Protein AF-0000000073242152 (afdb_homodimer)

Structure (mmCIF, N/CA/C/O backbone):
data_AF-0000000073242152-model_v1
#
loop_
_entity.id
_entity.type
_entity.pdbx_description
1 polymer 'Ribonuclease H protein At1g65750 family'
#
loop_
_atom_site.group_PDB
_atom_site.id
_atom_site.type_symbol
_atom_site.label_atom_id
_atom_site.label_alt_id
_atom_site.label_comp_id
_atom_site.label_asym_id
_atom_site.label_entity_id
_atom_site.label_seq_id
_atom_site.pdbx_PDB_ins_code
_atom_site.Cartn_x
_atom_site.Cartn_y
_atom_site.Cartn_z
_atom_site.occupancy
_atom_site.B_iso_or_equiv
_atom_site.auth_seq_id
_atom_site.auth_comp_id
_atom_site.auth_asym_id
_atom_site.auth_atom_id
_atom_site.pdbx_PDB_model_num
ATOM 1 N N . MET A 1 1 ? -32.156 -11.195 1.824 1 27.77 1 MET A N 1
ATOM 2 C CA . MET A 1 1 ? -31.531 -10.227 0.927 1 27.77 1 MET A CA 1
ATOM 3 C C . MET A 1 1 ? -30.016 -10.328 0.985 1 27.77 1 MET A C 1
ATOM 5 O O . MET A 1 1 ? -29.328 -9.844 0.093 1 27.77 1 MET A O 1
ATOM 9 N N . VAL A 1 2 ? -29.391 -10.797 2.104 1 37.34 2 VAL A N 1
ATOM 10 C CA . VAL A 1 2 ? -28 -11.023 2.465 1 37.34 2 VAL A CA 1
ATOM 11 C C . VAL A 1 2 ? -27.484 -12.289 1.781 1 37.34 2 VAL A C 1
ATOM 13 O O . VAL A 1 2 ? -26.297 -12.398 1.46 1 37.34 2 VAL A O 1
ATOM 16 N N . GLU A 1 3 ? -28.359 -13.195 1.598 1 38.5 3 GLU A N 1
ATOM 17 C CA . GLU A 1 3 ? -28.125 -14.523 1.037 1 38.5 3 GLU A CA 1
ATOM 18 C C . GLU A 1 3 ? -27.75 -14.438 -0.44 1 38.5 3 GLU A C 1
ATOM 20 O O . GLU A 1 3 ? -26.891 -15.188 -0.913 1 38.5 3 GLU A O 1
ATOM 25 N N . ASN A 1 4 ? -28.266 -13.414 -0.983 1 42.53 4 ASN A N 1
ATOM 26 C CA . ASN A 1 4 ? -28.156 -13.289 -2.434 1 42.53 4 ASN A CA 1
ATOM 27 C C . ASN A 1 4 ? -26.781 -12.758 -2.844 1 42.53 4 ASN A C 1
ATOM 29 O O . ASN A 1 4 ? -26.25 -13.156 -3.873 1 42.53 4 ASN A O 1
ATOM 33 N N . SER A 1 5 ? -26.219 -11.977 -1.939 1 42.09 5 SER A N 1
ATOM 34 C CA . SER A 1 5 ? -24.969 -11.328 -2.305 1 42.09 5 SER A CA 1
ATOM 35 C C . SER A 1 5 ? -23.797 -12.305 -2.234 1 42.09 5 SER A C 1
ATOM 37 O O . SER A 1 5 ? -22.938 -12.32 -3.117 1 42.09 5 SER A O 1
ATOM 39 N N . ALA A 1 6 ? -23.891 -13.273 -1.286 1 42.25 6 ALA A N 1
ATOM 40 C CA . ALA A 1 6 ? -22.891 -14.328 -1.177 1 42.25 6 ALA A CA 1
ATOM 41 C C . ALA A 1 6 ? -23 -15.312 -2.336 1 42.25 6 ALA A C 1
ATOM 43 O O . ALA A 1 6 ? -21.984 -15.789 -2.855 1 42.25 6 ALA A O 1
ATOM 44 N N . TYR A 1 7 ? -24.266 -15.492 -2.582 1 40.81 7 TYR A N 1
ATOM 45 C CA . TYR A 1 7 ? -24.516 -16.406 -3.693 1 40.81 7 TYR A CA 1
ATOM 46 C C . TYR A 1 7 ? -23.938 -15.852 -4.992 1 40.81 7 TYR A C 1
ATOM 48 O O . TYR A 1 7 ? -23.312 -16.578 -5.758 1 40.81 7 TYR A O 1
ATOM 56 N N . ASN A 1 8 ? -24.094 -14.578 -5.125 1 46.53 8 ASN A N 1
ATOM 57 C CA . ASN A 1 8 ? -23.625 -13.969 -6.367 1 46.53 8 ASN A CA 1
ATOM 58 C C . ASN A 1 8 ? -22.109 -13.844 -6.391 1 46.53 8 ASN A C 1
ATOM 60 O O . ASN A 1 8 ? -21.484 -13.961 -7.445 1 46.53 8 ASN A O 1
ATOM 64 N N . ALA A 1 9 ? -21.578 -13.711 -5.25 1 43.62 9 ALA A N 1
ATOM 65 C CA . ALA A 1 9 ? -20.109 -13.672 -5.156 1 43.62 9 ALA A CA 1
ATOM 66 C C . ALA A 1 9 ? -19.5 -15.047 -5.418 1 43.62 9 ALA A C 1
ATOM 68 O O . ALA A 1 9 ? -18.5 -15.164 -6.117 1 43.62 9 ALA A O 1
ATOM 69 N N . LYS A 1 10 ? -20.062 -16.078 -4.859 1 42.47 10 LYS A N 1
ATOM 70 C CA . LYS A 1 10 ? -19.609 -17.438 -5.125 1 42.47 10 LYS A CA 1
ATOM 71 C C . LYS A 1 10 ? -19.75 -17.781 -6.609 1 42.47 10 LYS A C 1
ATOM 73 O O . LYS A 1 10 ? -18.859 -18.391 -7.191 1 42.47 10 LYS A O 1
ATOM 78 N N . ARG A 1 11 ? -20.891 -17.5 -7.148 1 42.03 11 ARG A N 1
ATOM 79 C CA . ARG A 1 11 ? -21.078 -17.781 -8.562 1 42.03 11 ARG A CA 1
ATOM 80 C C . ARG A 1 11 ? -20.031 -17.047 -9.414 1 42.03 11 ARG A C 1
ATOM 82 O O . ARG A 1 11 ? -19.484 -17.625 -10.352 1 42.03 11 ARG A O 1
ATOM 89 N N . ARG A 1 12 ? -19.859 -15.883 -9.055 1 43.84 12 ARG A N 1
ATOM 90 C CA . ARG A 1 12 ? -18.859 -15.141 -9.82 1 43.84 12 ARG A CA 1
ATOM 91 C C . ARG A 1 12 ? -17.469 -15.719 -9.617 1 43.84 12 ARG A C 1
ATOM 93 O O . ARG A 1 12 ? -16.688 -15.82 -10.562 1 43.84 12 ARG A O 1
ATOM 100 N N . LEU A 1 13 ? -17.25 -16.125 -8.328 1 46.41 13 LEU A N 1
ATOM 101 C CA . LEU A 1 13 ? -15.984 -16.812 -8.094 1 46.41 13 LEU A CA 1
ATOM 102 C C . LEU A 1 13 ? -15.875 -18.062 -8.969 1 46.41 13 LEU A C 1
ATOM 104 O O . LEU A 1 13 ? -14.805 -18.375 -9.5 1 46.41 13 LEU A O 1
ATOM 108 N N . TRP A 1 14 ? -17.016 -18.781 -9.016 1 43.16 14 TRP A N 1
ATOM 109 C CA . TRP A 1 14 ? -17.031 -19.984 -9.836 1 43.16 14 TRP A CA 1
ATOM 110 C C . TRP A 1 14 ? -16.797 -19.641 -11.305 1 43.16 14 TRP A C 1
ATOM 112 O O . TRP A 1 14 ? -16.031 -20.328 -11.992 1 43.16 14 TRP A O 1
ATOM 122 N N . VAL A 1 15 ? -17.562 -18.734 -11.742 1 43.94 15 VAL A N 1
ATOM 123 C CA . VAL A 1 15 ? -17.375 -18.391 -13.148 1 43.94 15 VAL A CA 1
ATOM 124 C C . VAL A 1 15 ? -15.953 -17.891 -13.383 1 43.94 15 VAL A C 1
ATOM 126 O O . VAL A 1 15 ? -15.375 -18.109 -14.445 1 43.94 15 VAL A O 1
ATOM 129 N N . GLU A 1 16 ? -15.5 -17.078 -12.414 1 51.5 16 GLU A N 1
ATOM 130 C CA . GLU A 1 16 ? -14.164 -16.484 -12.461 1 51.5 16 GLU A CA 1
ATOM 131 C C . GLU A 1 16 ? -13.086 -17.578 -12.516 1 51.5 16 GLU A C 1
ATOM 133 O O . GLU A 1 16 ? -12.102 -17.438 -13.242 1 51.5 16 GLU A O 1
ATOM 138 N N . GLN A 1 17 ? -13.344 -18.547 -11.68 1 51.72 17 GLN A N 1
ATOM 139 C CA . GLN A 1 17 ? -12.5 -19.734 -11.773 1 51.72 17 GLN A CA 1
ATOM 140 C C . GLN A 1 17 ? -12.539 -20.328 -13.18 1 51.72 17 GLN A C 1
ATOM 142 O O . GLN A 1 17 ? -11.547 -20.875 -13.656 1 51.72 17 GLN A O 1
ATOM 147 N N . ALA A 1 18 ? -13.695 -20.156 -13.633 1 51.34 18 ALA A N 1
ATOM 148 C CA . ALA A 1 18 ? -13.844 -20.797 -14.938 1 51.34 18 ALA A CA 1
ATOM 149 C C . ALA A 1 18 ? -12.938 -20.141 -15.977 1 51.34 18 ALA A C 1
ATOM 151 O O . ALA A 1 18 ? -12.414 -20.812 -16.859 1 51.34 18 ALA A O 1
ATOM 152 N N . LEU A 1 19 ? -12.727 -18.828 -15.766 1 65.12 19 LEU A N 1
ATOM 153 C CA . LEU A 1 19 ? -11.945 -18.188 -16.812 1 65.12 19 LEU A CA 1
ATOM 154 C C . LEU A 1 19 ? -10.477 -18.078 -16.406 1 65.12 19 LEU A C 1
ATOM 156 O O . LEU A 1 19 ? -9.609 -17.859 -17.266 1 65.12 19 LEU A O 1
ATOM 160 N N . TRP A 1 20 ? -10.219 -18.5 -15.258 1 71.56 20 TRP A N 1
ATOM 161 C CA . TRP A 1 20 ? -8.836 -18.484 -14.781 1 71.56 20 TRP A CA 1
ATOM 162 C C . TRP A 1 20 ? -8.078 -19.719 -15.25 1 71.56 20 TRP A C 1
ATOM 164 O O . TRP A 1 20 ? -8.586 -20.844 -15.156 1 71.56 20 TRP A O 1
ATOM 174 N N . ARG A 1 21 ? -6.891 -19.531 -15.859 1 78.5 21 ARG A N 1
ATOM 175 C CA . ARG A 1 21 ? -6.016 -20.625 -16.281 1 78.5 21 ARG A CA 1
ATOM 176 C C . ARG A 1 21 ? -4.879 -20.828 -15.281 1 78.5 21 ARG A C 1
ATOM 178 O O . ARG A 1 21 ? -4.117 -19.891 -15.008 1 78.5 21 ARG A O 1
ATOM 185 N N . PRO A 1 22 ? -4.828 -22.062 -14.711 1 83.25 22 PRO A N 1
ATOM 186 C CA . PRO A 1 22 ? -3.729 -22.312 -13.781 1 83.25 22 PRO A CA 1
ATOM 187 C C . PRO A 1 22 ? -2.357 -22.219 -14.445 1 83.25 22 PRO A C 1
ATOM 189 O O . PRO A 1 22 ? -2.223 -22.516 -15.633 1 83.25 22 PRO A O 1
ATOM 192 N N . PRO A 1 23 ? -1.396 -21.781 -13.602 1 87.12 23 PRO A N 1
ATOM 193 C CA . PRO A 1 23 ? -0.033 -21.797 -14.133 1 87.12 23 PRO A CA 1
ATOM 194 C C . PRO A 1 23 ? 0.551 -23.203 -14.211 1 87.12 23 PRO A C 1
ATOM 196 O O . PRO A 1 23 ? -0.023 -24.156 -13.664 1 87.12 23 PRO A O 1
ATOM 199 N N . GLU A 1 24 ? 1.613 -23.391 -14.938 1 87.25 24 GLU A N 1
ATOM 200 C CA . GLU A 1 24 ? 2.32 -24.672 -14.977 1 87.25 24 GLU A CA 1
ATOM 201 C C . GLU A 1 24 ? 3.215 -24.844 -13.758 1 87.25 24 GLU A C 1
ATOM 203 O O . GLU A 1 24 ? 3.713 -23.875 -13.195 1 87.25 24 GLU A O 1
ATOM 208 N N . HIS A 1 25 ? 3.32 -26.188 -13.336 1 88.81 25 HIS A N 1
ATOM 209 C CA . HIS A 1 25 ? 4.328 -26.438 -12.312 1 88.81 25 HIS A CA 1
ATOM 210 C C . HIS A 1 25 ? 5.719 -26.047 -12.789 1 88.81 25 HIS A C 1
ATOM 212 O O . HIS A 1 25 ? 6.07 -26.266 -13.953 1 88.81 25 HIS A O 1
ATOM 218 N N . PRO A 1 26 ? 6.516 -25.391 -11.914 1 91.19 26 PRO A N 1
ATOM 219 C CA . PRO A 1 26 ? 6.371 -25.047 -10.492 1 91.19 26 PRO A CA 1
ATOM 220 C C . PRO A 1 26 ? 5.98 -23.594 -10.281 1 91.19 26 PRO A C 1
ATOM 222 O O . PRO A 1 26 ? 6.422 -22.969 -9.312 1 91.19 26 PRO A O 1
ATOM 225 N N . TRP A 1 27 ? 5.207 -23.047 -11.328 1 92.5 27 TRP A N 1
ATOM 226 C CA . TRP A 1 27 ? 4.844 -21.641 -11.297 1 92.5 27 TRP A CA 1
ATOM 227 C C . TRP A 1 27 ? 3.668 -21.406 -10.352 1 92.5 27 TRP A C 1
ATOM 229 O O . TRP A 1 27 ? 2.834 -22.281 -10.148 1 92.5 27 TRP A O 1
ATOM 239 N N . VAL A 1 28 ? 3.691 -20.188 -9.758 1 92.75 28 VAL A N 1
ATOM 240 C CA . VAL A 1 28 ? 2.496 -19.688 -9.086 1 92.75 28 VAL A CA 1
ATOM 241 C C . VAL A 1 28 ? 1.945 -18.484 -9.852 1 92.75 28 VAL A C 1
ATOM 243 O O . VAL A 1 28 ? 2.682 -17.812 -10.578 1 92.75 28 VAL A O 1
ATOM 246 N N . LYS A 1 29 ? 0.656 -18.359 -9.711 1 93.06 29 LYS A N 1
ATOM 247 C CA . LYS A 1 29 ? 0.009 -17.219 -10.359 1 93.06 29 LYS A CA 1
ATOM 248 C C . LYS A 1 29 ? -0.459 -16.203 -9.328 1 93.06 29 LYS A C 1
ATOM 250 O O . LYS A 1 29 ? -1.132 -16.562 -8.359 1 93.06 29 LYS A O 1
ATOM 255 N N . LEU A 1 30 ? -0.027 -14.953 -9.539 1 93 30 LEU A N 1
ATOM 256 C CA . LEU A 1 30 ? -0.436 -13.82 -8.711 1 93 30 LEU A CA 1
ATOM 257 C C . LEU A 1 30 ? -1.39 -12.906 -9.477 1 93 30 LEU A C 1
ATOM 259 O O . LEU A 1 30 ? -1.039 -12.375 -10.531 1 93 30 LEU A O 1
ATOM 263 N N . ASN A 1 31 ? -2.602 -12.789 -8.984 1 91.81 31 ASN A N 1
ATOM 264 C CA . ASN A 1 31 ? -3.541 -11.781 -9.477 1 91.81 31 ASN A CA 1
ATOM 265 C C . ASN A 1 31 ? -3.676 -10.617 -8.5 1 91.81 31 ASN A C 1
ATOM 267 O O . ASN A 1 31 ? -3.975 -10.82 -7.32 1 91.81 31 ASN A O 1
ATOM 271 N N . THR A 1 32 ? -3.391 -9.422 -8.984 1 92.75 32 THR A N 1
ATOM 272 C CA . THR A 1 32 ? -3.5 -8.258 -8.109 1 92.75 32 THR A CA 1
ATOM 273 C C . THR A 1 32 ? -4.5 -7.25 -8.68 1 92.75 32 THR A C 1
ATOM 275 O O . THR A 1 32 ? -4.797 -7.27 -9.875 1 92.75 32 THR A O 1
ATOM 278 N N . ASP A 1 33 ? -5 -6.445 -7.805 1 90.94 33 ASP A N 1
ATOM 279 C CA . ASP A 1 33 ? -5.867 -5.328 -8.18 1 90.94 33 ASP A CA 1
ATOM 280 C C . ASP A 1 33 ? -5.809 -4.219 -7.133 1 90.94 33 ASP A C 1
ATOM 282 O O . ASP A 1 33 ? -5.664 -4.488 -5.938 1 90.94 33 ASP A O 1
ATOM 286 N N . GLY A 1 34 ? -5.824 -3.016 -7.621 1 90.81 34 GLY A N 1
ATOM 287 C CA . GLY A 1 34 ? -5.93 -1.823 -6.797 1 90.81 34 GLY A CA 1
ATOM 288 C C . GLY A 1 34 ? -7.145 -0.976 -7.121 1 90.81 34 GLY A C 1
ATOM 289 O O . GLY A 1 34 ? -7.664 -1.031 -8.234 1 90.81 34 GLY A O 1
ATOM 290 N N . SER A 1 35 ? -7.566 -0.297 -6.098 1 88.12 35 SER A N 1
ATOM 291 C CA . SER A 1 35 ? -8.695 0.612 -6.273 1 88.12 35 SER A CA 1
ATOM 292 C C . SER A 1 35 ? -8.461 1.932 -5.547 1 88.12 35 SER A C 1
ATOM 294 O O . SER A 1 35 ? -7.812 1.961 -4.496 1 88.12 35 SER A O 1
ATOM 296 N N . TRP A 1 36 ? -8.93 2.971 -6.18 1 87.12 36 TRP A N 1
ATOM 297 C CA . TRP A 1 36 ? -8.812 4.312 -5.613 1 87.12 36 TRP A CA 1
ATOM 298 C C . TRP A 1 36 ? -10.156 5.031 -5.645 1 87.12 36 TRP A C 1
ATOM 300 O O . TRP A 1 36 ? -10.844 5.031 -6.664 1 87.12 36 TRP A O 1
ATOM 310 N N . LEU A 1 37 ? -10.422 5.555 -4.477 1 82.38 37 LEU A N 1
ATOM 311 C CA . LEU A 1 37 ? -11.641 6.355 -4.383 1 82.38 37 LEU A CA 1
ATOM 312 C C . LEU A 1 37 ? -11.305 7.844 -4.344 1 82.38 37 LEU A C 1
ATOM 314 O O . LEU A 1 37 ? -10.797 8.344 -3.338 1 82.38 37 LEU A O 1
ATOM 318 N N . SER A 1 38 ? -11.68 8.562 -5.398 1 77.88 38 SER A N 1
ATOM 319 C CA . SER A 1 38 ? -11.297 9.961 -5.551 1 77.88 38 SER A CA 1
ATOM 320 C C . SER A 1 38 ? -11.961 10.836 -4.496 1 77.88 38 SER A C 1
ATOM 322 O O . SER A 1 38 ? -11.383 11.828 -4.047 1 77.88 38 SER A O 1
ATOM 324 N N . GLU A 1 39 ? -13.164 10.492 -4.074 1 72.81 39 GLU A N 1
ATOM 325 C CA . GLU A 1 39 ? -13.93 11.297 -3.131 1 72.81 39 GLU A CA 1
ATOM 326 C C . GLU A 1 39 ? -13.266 11.336 -1.761 1 72.81 39 GLU A C 1
ATOM 328 O O . GLU A 1 39 ? -13.305 12.359 -1.074 1 72.81 39 GLU A O 1
ATOM 333 N N . THR A 1 40 ? -12.633 10.227 -1.384 1 73.06 40 THR A N 1
ATOM 334 C CA . THR A 1 40 ? -12.078 10.117 -0.039 1 73.06 40 THR A CA 1
ATOM 335 C C . THR A 1 40 ? -10.555 10 -0.092 1 73.06 40 THR A C 1
ATOM 337 O O . THR A 1 40 ? -9.883 10.094 0.938 1 73.06 40 THR A O 1
ATOM 340 N N . SER A 1 41 ? -10.023 9.758 -1.254 1 78.38 41 SER A N 1
ATOM 341 C CA . SER A 1 41 ? -8.602 9.523 -1.468 1 78.38 41 SER A CA 1
ATOM 342 C C . SER A 1 41 ? -8.133 8.258 -0.764 1 78.38 41 SER A C 1
ATOM 344 O O . SER A 1 41 ? -6.984 8.172 -0.315 1 78.38 41 SER A O 1
ATOM 346 N N . ALA A 1 42 ? -9.008 7.348 -0.562 1 83.38 42 ALA A N 1
ATOM 347 C CA . ALA A 1 42 ? -8.672 6.047 0.009 1 83.38 42 ALA A CA 1
ATOM 348 C C . ALA A 1 42 ? -8.211 5.074 -1.073 1 83.38 42 ALA A C 1
ATOM 350 O O . ALA A 1 42 ? -8.672 5.141 -2.215 1 83.38 42 ALA A O 1
ATOM 351 N N . MET A 1 43 ? -7.312 4.258 -0.669 1 88.5 43 MET A N 1
ATOM 352 C CA . MET A 1 43 ? -6.832 3.23 -1.589 1 88.5 43 MET A CA 1
ATOM 353 C C . MET A 1 43 ? -7.082 1.835 -1.025 1 88.5 43 MET A C 1
ATOM 355 O O . MET A 1 43 ? -6.973 1.62 0.183 1 88.5 43 MET A O 1
ATOM 359 N N . GLY A 1 44 ? -7.41 0.952 -1.867 1 86.75 44 GLY A N 1
ATOM 360 C CA . GLY A 1 44 ? -7.551 -0.465 -1.571 1 86.75 44 GLY A CA 1
ATOM 361 C C . GLY A 1 44 ? -6.668 -1.345 -2.432 1 86.75 44 GLY A C 1
ATOM 362 O O . GLY A 1 44 ? -6.395 -1.018 -3.59 1 86.75 44 GLY A O 1
ATOM 363 N N . MET A 1 45 ? -6.277 -2.395 -1.84 1 89 45 MET A N 1
ATOM 364 C CA . MET A 1 45 ? -5.445 -3.352 -2.562 1 89 45 MET A CA 1
ATOM 365 C C . MET A 1 45 ? -5.84 -4.785 -2.219 1 89 45 MET A C 1
ATOM 367 O O . MET A 1 45 ? -6.203 -5.074 -1.077 1 89 45 MET A O 1
ATOM 371 N N . GLY A 1 46 ? -5.695 -5.656 -3.256 1 85.12 46 GLY A N 1
ATOM 372 C CA . GLY A 1 46 ? -5.926 -7.082 -3.092 1 85.12 46 GLY A CA 1
ATOM 373 C C . GLY A 1 46 ? -5.062 -7.934 -4.008 1 85.12 46 GLY A C 1
ATOM 374 O O . GLY A 1 46 ? -4.523 -7.438 -5 1 85.12 46 GLY A O 1
ATOM 375 N N . GLY A 1 47 ? -4.934 -9.18 -3.604 1 87.69 47 GLY A N 1
ATOM 376 C CA . GLY A 1 47 ? -4.184 -10.141 -4.402 1 87.69 47 GLY A CA 1
ATOM 377 C C . GLY A 1 47 ? -4.457 -11.578 -4.016 1 87.69 47 GLY A C 1
ATOM 378 O O . GLY A 1 47 ? -4.812 -11.867 -2.869 1 87.69 47 GLY A O 1
ATOM 379 N N . VAL A 1 48 ? -4.324 -12.391 -4.984 1 87 48 VAL A N 1
ATOM 380 C CA . VAL A 1 48 ? -4.496 -13.828 -4.781 1 87 48 VAL A CA 1
ATOM 381 C C . VAL A 1 48 ? -3.363 -14.586 -5.461 1 87 48 VAL A C 1
ATOM 383 O O . VAL A 1 48 ? -2.963 -14.25 -6.578 1 87 48 VAL A O 1
ATOM 386 N N . ILE A 1 49 ? -2.85 -15.547 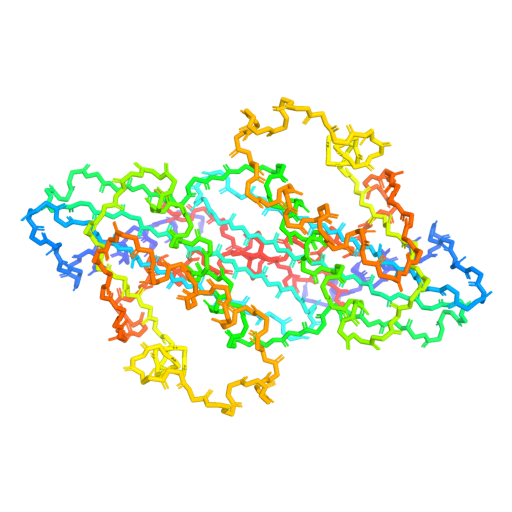-4.734 1 87.94 49 ILE A N 1
ATOM 387 C CA . ILE A 1 49 ? -1.821 -16.438 -5.277 1 87.94 49 ILE A CA 1
ATOM 388 C C . ILE A 1 49 ? -2.375 -17.844 -5.414 1 87.94 49 ILE A C 1
ATOM 390 O O . ILE A 1 49 ? -3.012 -18.359 -4.492 1 87.94 49 ILE A O 1
ATOM 394 N N . ARG A 1 50 ? -2.199 -18.359 -6.582 1 87.38 50 ARG A N 1
ATOM 395 C CA . ARG A 1 50 ? -2.643 -19.719 -6.844 1 87.38 50 ARG A CA 1
ATOM 396 C C . ARG A 1 50 ? -1.537 -20.531 -7.504 1 87.38 50 ARG A C 1
ATOM 398 O O . ARG A 1 50 ? -0.792 -20.031 -8.344 1 87.38 50 ARG A O 1
ATOM 405 N N . ASP A 1 51 ? -1.506 -21.797 -7.059 1 85.5 51 ASP A N 1
ATOM 406 C CA . ASP A 1 51 ? -0.512 -22.672 -7.676 1 85.5 51 ASP A CA 1
ATOM 407 C C . ASP A 1 51 ? -1.128 -23.484 -8.805 1 85.5 51 ASP A C 1
ATOM 409 O O . ASP A 1 51 ? -2.281 -23.266 -9.18 1 85.5 51 ASP A O 1
ATOM 413 N N . TRP A 1 52 ? -0.228 -24.312 -9.445 1 79.06 52 TRP A N 1
ATOM 414 C CA . TRP A 1 52 ? -0.584 -25.109 -10.617 1 79.06 52 TRP A CA 1
ATOM 415 C C . TRP A 1 52 ? -1.608 -26.188 -10.258 1 79.06 52 TRP A C 1
ATOM 417 O O . TRP A 1 52 ? -2.33 -26.672 -11.133 1 79.06 52 TRP A O 1
ATOM 427 N N . ALA A 1 53 ? -1.682 -26.484 -9.148 1 71.12 53 ALA A N 1
ATOM 428 C CA . ALA A 1 53 ? -2.549 -27.594 -8.773 1 71.12 53 ALA A CA 1
ATOM 429 C C . ALA A 1 53 ? -3.906 -27.094 -8.289 1 71.12 53 ALA A C 1
ATOM 431 O O . ALA A 1 53 ? -4.762 -27.891 -7.879 1 71.12 53 ALA A O 1
ATOM 432 N N . SER A 1 54 ? -4.156 -25.844 -8.625 1 62 54 SER A N 1
ATOM 433 C CA . SER A 1 54 ? -5.379 -25.203 -8.141 1 62 54 SER A CA 1
ATOM 434 C C . SER A 1 54 ? -5.645 -25.547 -6.68 1 62 54 SER A C 1
ATOM 436 O O . SER A 1 54 ? -6.797 -25.578 -6.242 1 62 54 SER A O 1
ATOM 438 N N . MET A 1 55 ? -4.75 -26.203 -6.133 1 52.19 55 MET A N 1
ATOM 439 C CA . MET A 1 55 ? -4.93 -26.703 -4.773 1 52.19 55 MET A CA 1
ATOM 440 C C . MET A 1 55 ? -4.762 -25.578 -3.75 1 52.19 55 MET A C 1
ATOM 442 O O . MET A 1 55 ? -5.363 -25.625 -2.674 1 52.19 55 MET A O 1
ATOM 446 N N . TRP A 1 56 ? -3.916 -24.641 -4.137 1 53.31 56 TRP A N 1
ATOM 447 C CA . TRP A 1 56 ? -3.68 -23.656 -3.088 1 53.31 56 TRP A CA 1
ATOM 448 C C . TRP A 1 56 ? -4.012 -22.25 -3.58 1 53.31 56 TRP A C 1
ATOM 450 O O . TRP A 1 56 ? -3.615 -21.859 -4.68 1 53.31 56 TRP A O 1
ATOM 460 N N . ARG A 1 57 ? -5.055 -21.781 -3.008 1 64.12 57 ARG A N 1
ATOM 461 C CA . ARG A 1 57 ? -5.434 -20.391 -3.189 1 64.12 57 ARG A CA 1
ATOM 462 C C . ARG A 1 57 ? -5.23 -19.594 -1.904 1 64.12 57 ARG A C 1
ATOM 464 O O . ARG A 1 57 ? -5.672 -20.016 -0.833 1 64.12 57 ARG A O 1
ATOM 471 N N . ALA A 1 58 ? -4.27 -18.688 -2.016 1 65.81 58 ALA A N 1
ATOM 472 C CA . ALA A 1 58 ? -4.141 -17.859 -0.824 1 65.81 58 ALA A CA 1
ATOM 473 C C . ALA A 1 58 ? -4.199 -16.375 -1.185 1 65.81 58 ALA A C 1
ATOM 475 O O . ALA A 1 58 ? -3.574 -15.938 -2.154 1 65.81 58 ALA A O 1
ATOM 476 N N . ALA A 1 59 ? -5.133 -15.766 -0.527 1 71.44 59 ALA A N 1
ATOM 477 C CA . ALA A 1 59 ? -5.055 -14.305 -0.564 1 71.44 59 ALA A CA 1
ATOM 478 C C . ALA A 1 59 ? -3.734 -13.812 0.02 1 71.44 59 ALA A C 1
ATOM 480 O O . ALA A 1 59 ? -3.07 -14.539 0.766 1 71.44 59 ALA A O 1
ATOM 481 N N . LEU A 1 60 ? -3.275 -12.602 -0.469 1 77.5 60 LEU A N 1
ATOM 482 C CA . LEU A 1 60 ? -2.051 -12.039 0.089 1 77.5 60 LEU A CA 1
ATOM 483 C C . LEU A 1 60 ? -2.137 -11.953 1.609 1 77.5 60 LEU A C 1
ATOM 485 O O . LEU A 1 60 ? -3.123 -11.453 2.154 1 77.5 60 LEU A O 1
ATOM 489 N N . PRO A 1 61 ? -1.219 -12.633 2.184 1 74.06 61 PRO A N 1
ATOM 490 C CA . PRO A 1 61 ? -1.239 -12.562 3.646 1 74.06 61 PRO A CA 1
ATOM 491 C C . PRO A 1 61 ? -1.047 -11.133 4.168 1 74.06 61 PRO A C 1
ATOM 493 O O . PRO A 1 61 ? -0.444 -10.305 3.484 1 74.06 61 PRO A O 1
ATOM 496 N N . GLY A 1 62 ? -1.709 -10.891 5.207 1 82.62 62 GLY A N 1
ATOM 497 C CA . GLY A 1 62 ? -1.587 -9.602 5.875 1 82.62 62 GLY A CA 1
ATOM 498 C C . GLY A 1 62 ? -2.309 -9.555 7.207 1 82.62 62 GLY A C 1
ATOM 499 O O . GLY A 1 62 ? -2.908 -10.539 7.633 1 82.62 62 GLY A O 1
ATOM 500 N N . ASP A 1 63 ? -2.021 -8.5 7.863 1 89.94 63 ASP A N 1
ATOM 501 C CA . ASP A 1 63 ? -2.721 -8.219 9.117 1 89.94 63 ASP A CA 1
ATOM 502 C C . ASP A 1 63 ? -2.889 -6.715 9.32 1 89.94 63 ASP A C 1
ATOM 504 O O . ASP A 1 63 ? -2.469 -5.914 8.484 1 89.94 63 ASP A O 1
ATOM 508 N N . ALA A 1 64 ? -3.525 -6.426 10.445 1 89.94 64 ALA A N 1
ATOM 509 C CA . ALA A 1 64 ? -3.857 -5.027 10.711 1 89.94 64 ALA A CA 1
ATOM 510 C C . ALA A 1 64 ? -2.598 -4.184 10.867 1 89.94 64 ALA A C 1
ATOM 512 O O . ALA A 1 64 ? -2.555 -3.035 10.414 1 89.94 64 ALA A O 1
ATOM 513 N N . LEU A 1 65 ? -1.565 -4.719 11.469 1 93.75 65 LEU A N 1
ATOM 514 C CA . LEU A 1 65 ? -0.32 -3.982 11.648 1 93.75 65 LEU A CA 1
ATOM 515 C C . LEU A 1 65 ? 0.319 -3.652 10.305 1 93.75 65 LEU A C 1
ATOM 517 O O . LEU A 1 65 ? 0.783 -2.529 10.094 1 93.75 65 LEU A O 1
ATOM 521 N N . ARG A 1 66 ? 0.341 -4.539 9.438 1 93.25 66 ARG A N 1
ATOM 522 C CA . ARG A 1 66 ? 0.934 -4.293 8.125 1 93.25 66 ARG A CA 1
ATOM 523 C C . ARG A 1 66 ? 0.183 -3.191 7.387 1 93.25 66 ARG A C 1
ATOM 525 O O . ARG A 1 66 ? 0.798 -2.324 6.762 1 93.25 66 ARG A O 1
ATOM 532 N N . ALA A 1 67 ? -1.141 -3.311 7.426 1 92.25 67 ALA A N 1
ATOM 533 C CA . ALA A 1 67 ? -1.943 -2.271 6.785 1 92.25 67 ALA A CA 1
ATOM 534 C C . ALA A 1 67 ? -1.589 -0.892 7.332 1 92.25 67 ALA A C 1
ATOM 536 O O . ALA A 1 67 ? -1.465 0.071 6.57 1 92.25 67 ALA A O 1
ATOM 537 N N . GLU A 1 68 ? -1.406 -0.795 8.609 1 93.56 68 GLU A N 1
ATOM 538 C CA . GLU A 1 68 ? -1.032 0.454 9.266 1 93.56 68 GLU A CA 1
ATOM 539 C C . GLU A 1 68 ? 0.352 0.917 8.82 1 93.56 68 GLU A C 1
ATOM 541 O O . GLU A 1 68 ? 0.562 2.104 8.555 1 93.56 68 GLU A O 1
ATOM 546 N N . LEU A 1 69 ? 1.235 0.02 8.734 1 95.25 69 LEU A N 1
ATOM 547 C CA . LEU A 1 69 ? 2.596 0.345 8.32 1 95.25 69 LEU A CA 1
ATOM 548 C C . LEU A 1 69 ? 2.619 0.823 6.871 1 95.25 69 LEU A C 1
ATOM 550 O O . LEU A 1 69 ? 3.35 1.757 6.531 1 95.25 69 LEU A O 1
ATOM 554 N N . LEU A 1 70 ? 1.838 0.171 6.066 1 94.38 70 LEU A N 1
ATOM 555 C CA . LEU A 1 70 ? 1.768 0.571 4.668 1 94.38 70 LEU A CA 1
ATOM 556 C C . LEU A 1 70 ? 1.166 1.965 4.527 1 94.38 70 LEU A C 1
ATOM 558 O O . LEU A 1 70 ? 1.619 2.764 3.705 1 94.38 70 LEU A O 1
ATOM 562 N N . ALA A 1 71 ? 0.145 2.238 5.324 1 94.19 71 ALA A N 1
ATOM 563 C CA . ALA A 1 71 ? -0.447 3.574 5.32 1 94.19 71 ALA A CA 1
ATOM 564 C C . ALA A 1 71 ? 0.57 4.625 5.754 1 94.19 71 ALA A C 1
ATOM 566 O O . ALA A 1 71 ? 0.641 5.707 5.168 1 94.19 71 ALA A O 1
ATOM 567 N N . LEU A 1 72 ? 1.305 4.344 6.766 1 95.69 72 LEU A N 1
ATOM 568 C CA . LEU A 1 72 ? 2.369 5.23 7.23 1 95.69 72 LEU A CA 1
ATOM 569 C C . LEU A 1 72 ? 3.398 5.461 6.129 1 95.69 72 LEU A C 1
ATOM 571 O O . LEU A 1 72 ? 3.779 6.602 5.859 1 95.69 72 LEU A O 1
ATOM 575 N N . ASP A 1 73 ? 3.82 4.379 5.508 1 95.69 73 ASP A N 1
ATOM 576 C CA . ASP A 1 73 ? 4.793 4.445 4.422 1 95.69 73 ASP A CA 1
ATOM 577 C C . ASP A 1 73 ? 4.301 5.359 3.301 1 95.69 73 ASP A C 1
ATOM 579 O O . ASP A 1 73 ? 5.027 6.254 2.857 1 95.69 73 ASP A O 1
ATOM 583 N N . GLU A 1 74 ? 3.086 5.141 2.875 1 94.5 74 GLU A N 1
ATOM 584 C CA . GLU A 1 74 ? 2.494 5.934 1.803 1 94.5 74 GLU A CA 1
ATOM 585 C C . GLU A 1 74 ? 2.361 7.398 2.207 1 94.5 74 GLU A C 1
ATOM 587 O O . GLU A 1 74 ? 2.693 8.297 1.429 1 94.5 74 GLU A O 1
ATOM 592 N N . GLY A 1 75 ? 1.882 7.656 3.377 1 94.88 75 GLY A N 1
ATOM 593 C CA . GLY A 1 75 ? 1.714 9.016 3.854 1 94.88 75 GLY A CA 1
ATOM 594 C C . GLY A 1 75 ? 3.021 9.781 3.957 1 94.88 75 GLY A C 1
ATOM 595 O O . GLY A 1 75 ? 3.117 10.922 3.508 1 94.88 75 GLY A O 1
ATOM 596 N N . LEU A 1 76 ? 3.986 9.164 4.527 1 95.62 76 LEU A N 1
ATOM 597 C CA . LEU A 1 76 ? 5.293 9.797 4.68 1 95.62 76 LEU A CA 1
ATOM 598 C C . LEU A 1 76 ? 5.945 10.039 3.322 1 95.62 76 LEU A C 1
ATOM 600 O O . LEU A 1 76 ? 6.574 11.07 3.104 1 95.62 76 LEU A O 1
ATOM 604 N N . SER A 1 77 ? 5.789 9.023 2.471 1 93.56 77 SER A N 1
ATOM 605 C CA . SER A 1 77 ? 6.316 9.18 1.119 1 93.56 77 SER A CA 1
ATOM 606 C C . SER A 1 77 ? 5.703 10.391 0.427 1 93.56 77 SER A C 1
ATOM 608 O O . SER A 1 77 ? 6.406 11.172 -0.219 1 93.56 77 SER A O 1
ATOM 610 N N . PHE A 1 78 ? 4.461 10.562 0.589 1 91.25 78 PHE A N 1
ATOM 611 C CA . PHE A 1 78 ? 3.777 11.703 -0.016 1 91.25 78 PHE A CA 1
ATOM 612 C C . PHE A 1 78 ? 4.293 13.016 0.56 1 91.25 78 PHE A C 1
ATOM 614 O O . PHE A 1 78 ? 4.523 13.977 -0.178 1 91.25 78 PHE A O 1
ATOM 621 N N . CYS A 1 79 ? 4.398 13.047 1.849 1 93.81 79 CYS A N 1
ATOM 622 C CA . CYS A 1 79 ? 4.91 14.258 2.48 1 93.81 79 CYS A CA 1
ATOM 623 C C . CYS A 1 79 ? 6.297 14.602 1.95 1 93.81 79 CYS A C 1
ATOM 625 O O . CYS A 1 79 ? 6.555 15.758 1.596 1 93.81 79 CYS A O 1
ATOM 627 N N . TRP A 1 80 ? 7.137 13.594 1.848 1 93.69 80 TRP A N 1
ATOM 628 C CA . TRP A 1 80 ? 8.492 13.805 1.345 1 93.69 80 TRP A CA 1
ATOM 629 C C . TRP A 1 80 ? 8.461 14.328 -0.087 1 93.69 80 TRP A C 1
ATOM 631 O O . TRP A 1 80 ? 9.102 15.344 -0.396 1 93.69 80 TRP A O 1
ATOM 641 N N . GLU A 1 81 ? 7.672 13.719 -0.91 1 88.81 81 GLU A N 1
ATOM 642 C CA . GLU A 1 81 ? 7.59 14.094 -2.316 1 88.81 81 GLU A CA 1
ATOM 643 C C . GLU A 1 81 ? 6.961 15.477 -2.482 1 88.81 81 GLU A C 1
ATOM 645 O O . GLU A 1 81 ? 7.301 16.219 -3.412 1 88.81 81 GLU A O 1
ATOM 650 N N . GLY A 1 82 ? 6.109 15.797 -1.521 1 88.12 82 GLY A N 1
ATOM 651 C CA . GLY A 1 82 ? 5.434 17.078 -1.561 1 88.12 82 GLY A CA 1
ATOM 652 C C . GLY A 1 82 ? 6.293 18.219 -1.06 1 88.12 82 GLY A C 1
ATOM 653 O O . GLY A 1 82 ? 5.895 19.391 -1.144 1 88.12 82 GLY A O 1
ATOM 654 N N . GLY A 1 83 ? 7.465 17.891 -0.472 1 92 83 GLY A N 1
ATOM 655 C CA . GLY A 1 83 ? 8.398 18.906 -0.027 1 92 83 GLY A CA 1
ATOM 656 C C . GLY A 1 83 ? 8.195 19.328 1.419 1 92 83 GLY A C 1
ATOM 657 O O . GLY A 1 83 ? 8.797 20.281 1.889 1 92 83 GLY A O 1
ATOM 658 N N . PHE A 1 84 ? 7.301 18.672 2.072 1 92.62 84 PHE A N 1
ATOM 659 C CA . PHE A 1 84 ? 7.148 18.938 3.496 1 92.62 84 PHE A CA 1
ATOM 660 C C . PHE A 1 84 ? 8.344 18.406 4.281 1 92.62 84 PHE A C 1
ATOM 662 O O . PHE A 1 84 ? 8.758 17.266 4.09 1 92.62 84 PHE A O 1
AT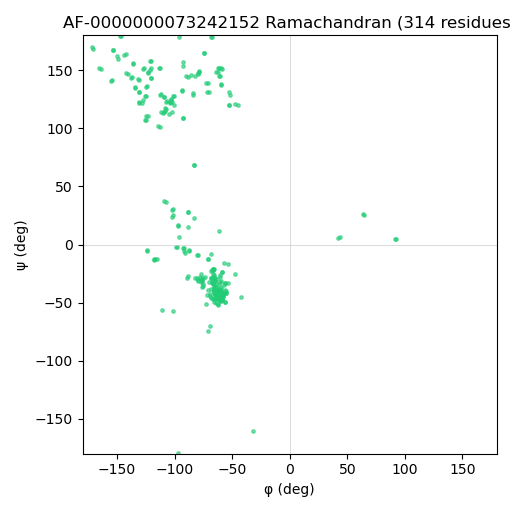OM 669 N N . ARG A 1 85 ? 8.867 19.297 5.133 1 96.88 85 ARG A N 1
ATOM 670 C CA . ARG A 1 85 ? 10.094 18.891 5.801 1 96.88 85 ARG A CA 1
ATOM 671 C C . ARG A 1 85 ? 9.945 18.969 7.316 1 96.88 85 ARG A C 1
ATOM 673 O O . ARG A 1 85 ? 10.867 18.609 8.055 1 96.88 85 ARG A O 1
ATOM 680 N N . LYS A 1 86 ? 8.875 19.438 7.77 1 97.12 86 LYS A N 1
ATOM 681 C CA . LYS A 1 86 ? 8.461 19.344 9.164 1 97.12 86 LYS A CA 1
ATOM 682 C C . LYS A 1 86 ? 7.07 18.719 9.281 1 97.12 86 LYS A C 1
ATOM 684 O O . LYS A 1 86 ? 6.066 19.359 8.961 1 97.12 86 LYS A O 1
ATOM 689 N N . VAL A 1 87 ? 7.023 17.469 9.75 1 95.81 87 VAL A N 1
ATOM 690 C CA . VAL A 1 87 ? 5.785 16.688 9.695 1 95.81 87 VAL A CA 1
ATOM 691 C C . VAL A 1 87 ? 5.504 16.062 11.055 1 95.81 87 VAL A C 1
ATOM 693 O O . VAL A 1 87 ? 6.371 15.406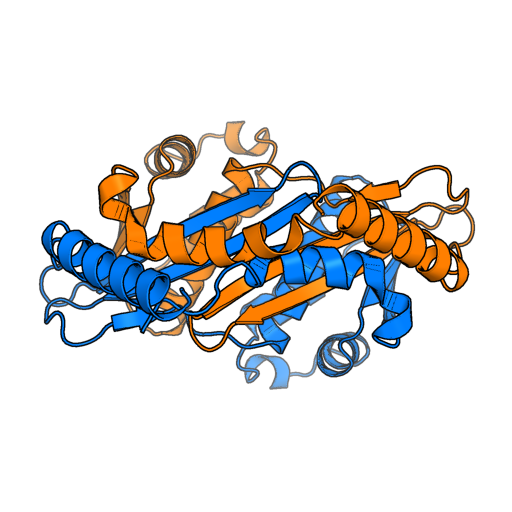 11.633 1 95.81 87 VAL A O 1
ATOM 696 N N . SER A 1 88 ? 4.355 16.375 11.602 1 95.25 88 SER A N 1
ATOM 697 C CA . SER A 1 88 ? 3.816 15.617 12.727 1 95.25 88 SER A CA 1
ATOM 698 C C . SER A 1 88 ? 2.896 14.5 12.25 1 95.25 88 SER A C 1
ATOM 700 O O . SER A 1 88 ? 1.79 14.758 11.766 1 95.25 88 SER A O 1
ATOM 702 N N . CYS A 1 89 ? 3.32 13.25 12.367 1 95.25 89 CYS A N 1
ATOM 703 C CA . CYS A 1 89 ? 2.551 12.094 11.906 1 95.25 89 CYS A CA 1
ATOM 704 C C . CYS A 1 89 ? 1.841 11.414 13.07 1 95.25 89 CYS A C 1
ATOM 706 O O . CYS A 1 89 ? 2.473 11.055 14.062 1 95.25 89 CYS A O 1
ATOM 708 N N . GLU A 1 90 ? 0.543 11.234 12.891 1 93.94 90 GLU A N 1
ATOM 709 C CA . GLU A 1 90 ? -0.263 10.586 13.914 1 93.94 90 GLU A CA 1
ATOM 710 C C . GLU A 1 90 ? -1.007 9.375 13.352 1 93.94 90 GLU A C 1
ATOM 712 O O . GLU A 1 90 ? -1.525 9.422 12.234 1 93.94 90 GLU A O 1
ATOM 717 N N . CYS A 1 91 ? -1.017 8.297 14.07 1 92.81 91 CYS A N 1
ATOM 718 C CA . CYS A 1 91 ? -1.816 7.121 13.75 1 92.81 91 CYS A CA 1
ATOM 719 C C . CYS A 1 91 ? -2.346 6.461 15.023 1 92.81 91 CYS A C 1
ATOM 721 O O . CYS A 1 91 ? -1.873 6.754 16.125 1 92.81 91 CYS A O 1
ATOM 723 N N . ASP A 1 92 ? -3.346 5.609 14.883 1 90 92 ASP A N 1
ATOM 724 C CA . ASP A 1 92 ? -3.959 5.027 16.078 1 90 92 ASP A CA 1
ATOM 725 C C . ASP A 1 92 ? -3.463 3.602 16.312 1 90 92 ASP A C 1
ATOM 727 O O . ASP A 1 92 ? -4.18 2.775 16.875 1 90 92 ASP A O 1
ATOM 731 N N . CYS A 1 93 ? -2.322 3.312 15.836 1 91.5 93 CYS A N 1
ATOM 732 C CA . CYS A 1 93 ? -1.725 1.994 16.016 1 91.5 93 CYS A CA 1
ATOM 733 C C . CYS A 1 93 ? -0.471 2.072 16.875 1 91.5 93 CYS A C 1
ATOM 735 O O . CYS A 1 93 ? 0.621 2.334 16.375 1 91.5 93 CYS A O 1
ATOM 737 N N . LEU A 1 94 ? -0.654 1.689 18.156 1 90.56 94 LEU A N 1
ATOM 738 C CA . LEU A 1 94 ? 0.448 1.764 19.109 1 90.56 94 LEU A CA 1
ATOM 739 C C . LEU A 1 94 ? 1.594 0.85 18.672 1 90.56 94 LEU A C 1
ATOM 741 O O . LEU A 1 94 ? 2.766 1.216 18.812 1 90.56 94 LEU A O 1
ATOM 745 N N . GLY A 1 95 ? 1.294 -0.335 18.234 1 88.81 95 GLY A N 1
ATOM 746 C CA . GLY A 1 95 ? 2.307 -1.27 17.781 1 88.81 95 GLY A CA 1
ATOM 747 C C . GLY A 1 95 ? 3.184 -0.699 16.672 1 88.81 95 GLY A C 1
ATOM 748 O O . GLY A 1 95 ? 4.398 -0.9 16.672 1 88.81 95 GLY A O 1
ATOM 749 N N . ALA A 1 96 ? 2.572 0.028 15.773 1 90.75 96 ALA A N 1
ATOM 750 C CA . ALA A 1 96 ? 3.33 0.651 14.695 1 90.75 96 ALA A CA 1
ATOM 751 C C . ALA A 1 96 ? 4.215 1.777 15.219 1 90.75 96 ALA A C 1
ATOM 753 O O . ALA A 1 96 ? 5.391 1.87 14.859 1 90.75 96 ALA A O 1
ATOM 754 N N . VAL A 1 97 ? 3.678 2.59 16.078 1 92.5 97 VAL A N 1
ATOM 755 C CA . VAL A 1 97 ? 4.395 3.748 16.609 1 92.5 97 VAL A CA 1
ATOM 756 C C . VAL A 1 97 ? 5.625 3.285 17.391 1 92.5 97 VAL A C 1
ATOM 758 O O . VAL A 1 97 ? 6.707 3.859 17.25 1 92.5 97 VAL A O 1
ATOM 761 N N . LYS A 1 98 ? 5.5 2.287 18.109 1 90.06 98 LYS A N 1
ATOM 762 C CA . LYS A 1 98 ? 6.582 1.788 18.953 1 90.06 98 LYS A CA 1
ATOM 763 C C . LYS A 1 98 ? 7.754 1.3 18.109 1 90.06 98 LYS A C 1
ATOM 765 O O . LYS A 1 98 ? 8.906 1.376 18.531 1 90.06 98 LYS A O 1
ATOM 770 N N . LEU A 1 99 ? 7.43 0.873 16.984 1 89.44 99 LEU A N 1
ATOM 771 C CA . LEU A 1 99 ? 8.477 0.37 16.094 1 89.44 99 LEU A CA 1
ATOM 772 C C . LEU A 1 99 ? 9.414 1.494 15.672 1 89.44 99 LEU A C 1
ATOM 774 O O . LEU A 1 99 ? 10.555 1.241 15.266 1 89.44 99 LEU A O 1
ATOM 778 N N . PHE A 1 100 ? 8.961 2.725 15.773 1 89.31 100 PHE A N 1
ATOM 779 C CA . PHE A 1 100 ? 9.742 3.816 15.211 1 89.31 100 PHE A CA 1
ATOM 780 C C . PHE A 1 100 ? 10.172 4.793 16.297 1 89.31 100 PHE A C 1
ATOM 782 O O . PHE A 1 100 ? 10.875 5.77 16.031 1 89.31 100 PHE A O 1
ATOM 789 N N . GLN A 1 101 ? 9.648 4.672 17.359 1 80.19 101 GLN A N 1
ATOM 790 C CA . GLN A 1 101 ? 10.086 5.504 18.484 1 80.19 101 GLN A CA 1
ATOM 791 C C . GLN A 1 101 ? 11.367 4.957 19.109 1 80.19 101 GLN A C 1
ATOM 793 O O . GLN A 1 101 ? 12.188 5.723 19.609 1 80.19 101 GLN A O 1
ATOM 798 N N . ASP A 1 102 ? 11.383 3.605 18.969 1 68.69 102 ASP A N 1
ATOM 799 C CA . ASP A 1 102 ? 12.578 2.973 19.516 1 68.69 102 ASP A CA 1
ATOM 800 C C . ASP A 1 102 ? 13.68 2.867 18.453 1 68.69 102 ASP A C 1
ATOM 802 O O . ASP A 1 102 ? 13.391 2.867 17.25 1 68.69 102 ASP A O 1
ATOM 806 N N . ARG A 1 103 ? 14.883 3.004 18.812 1 64.75 103 ARG A N 1
ATOM 807 C CA . ARG A 1 103 ? 16 2.779 17.906 1 64.75 103 ARG A CA 1
ATOM 808 C C . ARG A 1 103 ? 15.898 1.414 17.234 1 64.75 103 ARG A C 1
ATOM 810 O O . ARG A 1 103 ? 15.469 0.44 17.859 1 64.75 103 ARG A O 1
ATOM 817 N N . PRO A 1 104 ? 16.078 1.523 15.883 1 63.22 104 PRO A N 1
ATOM 818 C CA . PRO A 1 104 ? 16.094 0.229 15.203 1 63.22 104 PRO A CA 1
ATOM 819 C C . PRO A 1 104 ? 17 -0.789 15.891 1 63.22 104 PRO A C 1
ATOM 821 O O . PRO A 1 104 ? 18.062 -0.43 16.391 1 63.22 104 PRO A O 1
ATOM 824 N N . THR A 1 105 ? 16.359 -1.82 16.25 1 62.97 105 THR A N 1
ATOM 825 C CA . THR A 1 105 ? 17.203 -2.855 16.844 1 62.97 105 THR A CA 1
ATOM 826 C C . THR A 1 105 ? 17.656 -3.859 15.773 1 62.97 105 THR A C 1
ATOM 828 O O . THR A 1 105 ? 17.047 -3.943 14.703 1 62.97 105 THR A O 1
ATOM 831 N N . ASP A 1 106 ? 18.719 -4.5 16.047 1 59.31 106 ASP A N 1
ATOM 832 C CA . ASP A 1 106 ? 19.266 -5.539 15.18 1 59.31 106 ASP A CA 1
ATOM 833 C C . ASP A 1 106 ? 18.234 -6.641 14.93 1 59.31 106 ASP A C 1
ATOM 835 O O . ASP A 1 106 ? 18.312 -7.375 13.953 1 59.31 106 ASP A O 1
ATOM 839 N N . LYS A 1 107 ? 17.25 -6.582 15.805 1 66.5 107 LYS A N 1
ATOM 840 C CA . LYS A 1 107 ? 16.312 -7.695 15.703 1 66.5 107 LYS A CA 1
ATOM 841 C C . LYS A 1 107 ? 15.133 -7.348 14.797 1 66.5 107 LYS A C 1
ATOM 843 O O . LYS A 1 107 ? 14.281 -8.195 14.523 1 66.5 107 LYS A O 1
ATOM 848 N N . ASP A 1 108 ? 15.109 -6.16 14.328 1 71.81 108 ASP A N 1
ATOM 849 C CA . ASP A 1 108 ? 14.008 -5.742 13.469 1 71.81 108 ASP A CA 1
ATOM 850 C C . ASP A 1 108 ? 13.914 -6.629 12.227 1 71.81 108 ASP A C 1
ATOM 852 O O . ASP A 1 108 ? 12.828 -6.852 11.695 1 71.81 108 ASP A O 1
ATOM 856 N N . TYR A 1 109 ? 15.078 -7.156 12.008 1 71.81 109 TYR A N 1
ATOM 857 C CA . TYR A 1 109 ? 15.117 -7.98 10.805 1 71.81 109 TYR A CA 1
ATOM 858 C C . TYR A 1 109 ? 14.344 -9.273 11 1 71.81 109 TYR A C 1
ATOM 860 O O . TYR A 1 109 ? 13.984 -9.945 10.031 1 71.81 109 TYR A O 1
ATOM 868 N N . LEU A 1 110 ? 14.016 -9.539 12.242 1 76 110 LEU A N 1
ATOM 869 C CA . LEU A 1 110 ? 13.266 -10.75 12.531 1 76 110 LEU A CA 1
ATOM 870 C C . LEU A 1 110 ? 11.766 -10.484 12.5 1 76 110 LEU A C 1
ATOM 872 O O . LEU A 1 110 ? 10.961 -11.422 12.523 1 76 110 LEU A O 1
ATOM 876 N N . HIS A 1 111 ? 11.477 -9.258 12.375 1 85.75 111 HIS A N 1
ATOM 877 C CA . HIS A 1 111 ? 10.062 -8.914 12.359 1 85.75 111 HIS A CA 1
ATOM 878 C C . HIS A 1 111 ? 9.398 -9.367 11.062 1 85.75 111 HIS A C 1
ATOM 880 O O . HIS A 1 111 ? 9.984 -9.234 9.984 1 85.75 111 HIS A O 1
ATOM 886 N N . LYS A 1 112 ? 8.164 -9.906 11.156 1 87.06 112 LYS A N 1
ATOM 887 C CA . LYS A 1 112 ? 7.457 -10.445 10 1 87.06 112 LYS A CA 1
ATOM 888 C C . LYS A 1 112 ? 7.23 -9.359 8.945 1 87.06 112 LYS A C 1
ATOM 890 O O . LYS A 1 112 ? 7.09 -9.664 7.758 1 87.06 112 LYS A O 1
ATOM 895 N N . HIS A 1 113 ? 7.176 -8.109 9.375 1 91.06 113 HIS A N 1
ATOM 896 C CA . HIS A 1 113 ? 6.949 -7.012 8.438 1 91.06 113 HIS A CA 1
ATOM 897 C C . HIS A 1 113 ? 8.211 -6.172 8.258 1 91.06 113 HIS A C 1
ATOM 899 O O . HIS A 1 113 ? 8.125 -4.957 8.078 1 91.06 113 HIS A O 1
ATOM 905 N N . TYR A 1 114 ? 9.297 -6.809 8.242 1 88.88 114 TYR A N 1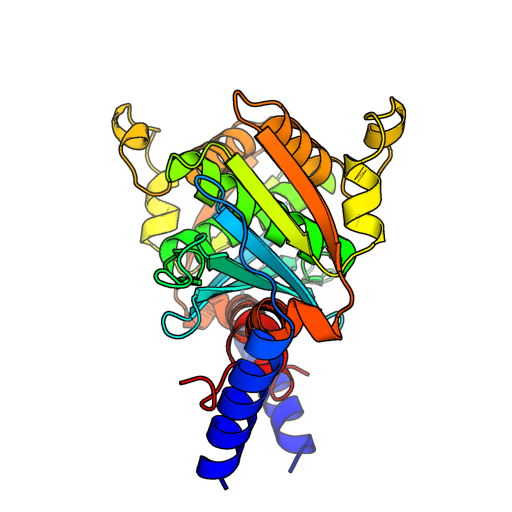
ATOM 906 C CA . TYR A 1 114 ? 10.578 -6.113 8.219 1 88.88 114 TYR A CA 1
ATOM 907 C C . TYR A 1 114 ? 10.703 -5.254 6.965 1 88.88 114 TYR A C 1
ATOM 909 O O . TYR A 1 114 ? 11.258 -4.152 7.012 1 88.88 114 TYR A O 1
ATOM 917 N N . ASP A 1 115 ? 10.25 -5.691 5.891 1 88 115 ASP A N 1
ATOM 918 C CA . ASP A 1 115 ? 10.414 -4.973 4.629 1 88 115 ASP A CA 1
ATOM 919 C C . ASP A 1 115 ? 9.766 -3.59 4.699 1 88 115 ASP A C 1
ATOM 921 O O . ASP A 1 115 ? 10.391 -2.588 4.352 1 88 115 ASP A O 1
ATOM 925 N N . VAL A 1 116 ? 8.562 -3.521 5.211 1 92.12 116 VAL A N 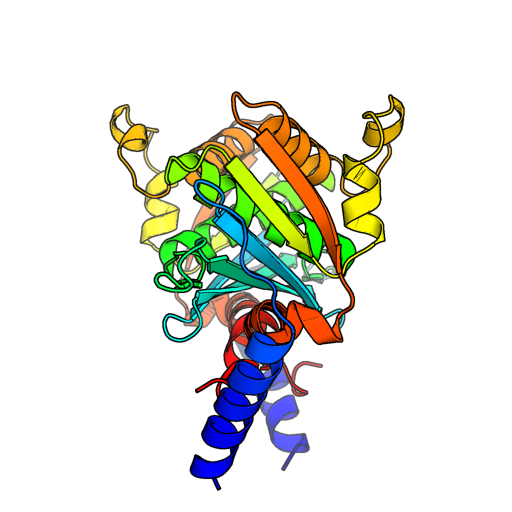1
ATOM 926 C CA . VAL A 1 116 ? 7.859 -2.242 5.285 1 92.12 116 VAL A CA 1
ATOM 927 C C . VAL A 1 116 ? 8.43 -1.411 6.434 1 92.12 116 VAL A C 1
ATOM 929 O O . VAL A 1 116 ? 8.516 -0.185 6.336 1 92.12 116 VAL A O 1
ATOM 932 N N . ILE A 1 117 ? 8.797 -2.088 7.527 1 92.62 117 ILE A N 1
ATOM 933 C CA . ILE A 1 117 ? 9.406 -1.389 8.656 1 92.62 117 ILE A CA 1
ATOM 934 C C . ILE A 1 117 ? 10.68 -0.674 8.195 1 92.62 117 ILE A C 1
ATOM 936 O O . ILE A 1 117 ? 10.875 0.508 8.484 1 92.62 117 ILE A O 1
ATOM 940 N N . ARG A 1 118 ? 11.414 -1.338 7.469 1 90.44 118 ARG A N 1
ATOM 941 C CA . ARG A 1 118 ? 12.664 -0.765 6.984 1 90.44 118 ARG A CA 1
ATOM 942 C C . ARG A 1 118 ? 12.406 0.4 6.035 1 90.44 118 ARG A C 1
ATOM 944 O O . ARG A 1 118 ? 13.148 1.38 6.023 1 90.44 118 ARG A O 1
ATOM 951 N N . ARG A 1 119 ? 11.438 0.301 5.227 1 91 119 ARG A N 1
ATOM 952 C CA . ARG A 1 119 ? 11.086 1.39 4.324 1 91 119 ARG A CA 1
ATOM 953 C C . ARG A 1 119 ? 10.719 2.648 5.102 1 91 119 ARG A C 1
ATOM 955 O O . ARG A 1 119 ? 11.195 3.74 4.785 1 91 119 ARG A O 1
ATOM 962 N N . VAL A 1 120 ? 9.906 2.482 6.09 1 94.31 120 VAL A N 1
ATOM 963 C CA . VAL A 1 120 ? 9.484 3.619 6.902 1 94.31 120 VAL A CA 1
ATOM 964 C C . VAL A 1 120 ? 10.695 4.211 7.625 1 94.31 120 VAL A C 1
ATOM 966 O O . VAL A 1 120 ? 10.852 5.434 7.684 1 94.31 120 VAL A O 1
ATOM 969 N N . GLN A 1 121 ? 11.539 3.354 8.133 1 92.62 121 GLN A N 1
ATOM 970 C CA . GLN A 1 121 ? 12.742 3.818 8.82 1 92.62 121 GLN A CA 1
ATOM 971 C C . GLN A 1 121 ? 13.633 4.633 7.883 1 92.62 121 GLN A C 1
ATOM 973 O O . GLN A 1 121 ? 14.188 5.656 8.281 1 92.62 121 GLN A O 1
ATOM 978 N N . ARG A 1 122 ? 13.734 4.176 6.707 1 91.94 122 ARG A N 1
ATOM 979 C CA . ARG A 1 122 ? 14.539 4.902 5.73 1 91.94 122 ARG A CA 1
ATOM 980 C C . ARG A 1 122 ? 13.922 6.266 5.422 1 91.94 122 ARG A C 1
ATOM 982 O O . ARG A 1 122 ? 14.648 7.25 5.242 1 91.94 122 ARG A O 1
ATOM 989 N N . LEU A 1 123 ? 12.648 6.281 5.324 1 94 123 LEU A N 1
ATOM 990 C CA . LEU A 1 123 ? 11.969 7.555 5.102 1 94 123 LEU A CA 1
ATOM 991 C C . LEU A 1 123 ? 12.227 8.516 6.258 1 94 123 LEU A C 1
ATOM 993 O O . LEU A 1 123 ? 12.555 9.688 6.043 1 94 123 LEU A O 1
ATOM 997 N N . LEU A 1 124 ? 12.117 7.996 7.457 1 94.56 124 LEU A N 1
ATOM 998 C CA . LEU A 1 124 ? 12.25 8.812 8.656 1 94.56 124 LEU A CA 1
ATOM 999 C C . LEU A 1 124 ? 13.68 9.336 8.797 1 94.56 124 LEU A C 1
ATOM 1001 O O . LEU A 1 124 ? 13.914 10.344 9.469 1 94.56 124 LEU A O 1
ATOM 1005 N N . ALA A 1 125 ? 14.594 8.68 8.164 1 94.06 125 ALA A N 1
ATOM 1006 C CA . ALA A 1 125 ? 16.016 9.023 8.305 1 94.06 125 ALA A CA 1
ATOM 1007 C C . ALA A 1 125 ? 16.422 10.094 7.297 1 94.06 125 ALA A C 1
ATOM 1009 O O . ALA A 1 125 ? 17.547 10.578 7.32 1 94.06 125 ALA A O 1
ATOM 1010 N N . ARG A 1 126 ? 15.523 10.445 6.445 1 95.81 126 ARG A N 1
ATOM 1011 C CA . ARG A 1 126 ? 15.844 11.469 5.461 1 95.81 126 ARG A CA 1
ATOM 1012 C C . ARG A 1 126 ? 16.031 12.828 6.129 1 95.81 126 ARG A C 1
ATOM 1014 O O . ARG A 1 126 ? 15.953 12.945 7.352 1 95.81 126 ARG A O 1
ATOM 1021 N N . ASP A 1 127 ? 16.375 13.867 5.215 1 97.12 127 ASP A N 1
ATOM 1022 C CA . ASP A 1 127 ? 16.703 15.188 5.746 1 97.12 127 ASP A CA 1
ATOM 1023 C C . ASP A 1 127 ? 15.438 16 6.02 1 97.12 127 ASP A C 1
ATOM 1025 O O . ASP A 1 127 ? 15.18 17 5.344 1 97.12 127 ASP A O 1
ATOM 1029 N N . TRP A 1 128 ? 14.703 15.586 6.969 1 97.44 128 TRP A N 1
ATOM 1030 C CA . TRP A 1 128 ? 13.508 16.266 7.469 1 97.44 128 TRP A CA 1
ATOM 1031 C C . TRP A 1 128 ? 13.258 15.906 8.93 1 97.44 128 TRP A C 1
ATOM 1033 O O . TRP A 1 128 ? 14.008 15.133 9.531 1 97.44 128 TRP A O 1
ATOM 1043 N N . VAL A 1 129 ? 12.391 16.625 9.555 1 96.69 129 VAL A N 1
ATOM 1044 C CA . VAL A 1 129 ? 12.016 16.359 10.938 1 96.69 129 VAL A CA 1
ATOM 1045 C C . VAL A 1 129 ? 10.609 15.789 11 1 96.69 129 VAL A C 1
ATOM 1047 O O . VAL A 1 129 ? 9.641 16.453 10.609 1 96.69 129 VAL A O 1
ATOM 1050 N N . VAL A 1 130 ? 10.508 14.531 11.445 1 96.25 130 VAL A N 1
ATOM 1051 C CA . VAL A 1 130 ? 9.227 13.852 11.547 1 96.25 130 VAL A CA 1
ATOM 1052 C C . VAL A 1 130 ? 9.031 13.328 12.969 1 96.25 130 VAL A C 1
ATOM 1054 O O . VAL A 1 130 ? 9.922 12.688 13.531 1 96.25 130 VAL A O 1
ATOM 1057 N N . TYR A 1 131 ? 7.945 13.656 13.547 1 93.94 131 TYR A N 1
ATOM 1058 C CA . TYR A 1 131 ? 7.52 13.039 14.797 1 93.94 131 TYR A CA 1
ATOM 1059 C C . TYR A 1 131 ? 6.359 12.086 14.57 1 93.94 131 TYR A C 1
ATOM 1061 O O . TYR A 1 131 ? 5.344 12.461 13.977 1 93.94 131 TYR A O 1
ATOM 1069 N N . VAL A 1 132 ? 6.496 10.867 14.945 1 94.25 132 VAL A N 1
ATOM 1070 C CA . VAL A 1 132 ? 5.434 9.875 14.852 1 94.25 132 VAL A CA 1
ATOM 1071 C C . VAL A 1 132 ? 4.824 9.641 16.234 1 94.25 132 VAL A C 1
ATOM 1073 O O . VAL A 1 132 ? 5.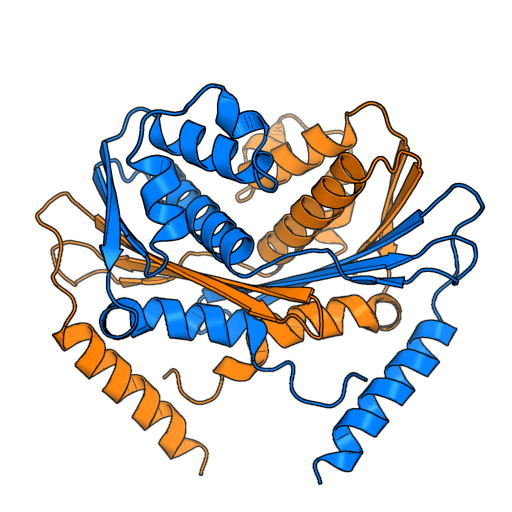539 9.305 17.188 1 94.25 132 VAL A O 1
ATOM 1076 N N . SER A 1 133 ? 3.527 9.789 16.344 1 93.69 133 SER A N 1
ATOM 1077 C CA . SER A 1 133 ? 2.877 9.641 17.641 1 93.69 133 SER A CA 1
ATOM 1078 C C . SER A 1 133 ? 1.601 8.812 17.531 1 93.69 133 SER A C 1
ATOM 1080 O O . SER A 1 133 ? 1.001 8.734 16.453 1 93.69 133 SER A O 1
ATOM 1082 N N . HIS A 1 134 ? 1.271 8.227 18.672 1 93.94 134 HIS A N 1
ATOM 1083 C CA . HIS A 1 134 ? 0.041 7.453 18.766 1 93.94 134 HIS A CA 1
ATOM 1084 C C . HIS A 1 134 ? -1.11 8.312 19.281 1 93.94 134 HIS A C 1
ATOM 1086 O O . HIS A 1 134 ? -0.941 9.086 20.234 1 93.94 134 HIS A O 1
ATOM 1092 N N . ILE A 1 135 ? -2.227 8.188 18.562 1 90.62 135 ILE A N 1
ATOM 1093 C CA . ILE A 1 135 ? -3.436 8.844 19.047 1 90.62 135 ILE A CA 1
ATOM 1094 C C . ILE A 1 135 ? -4.574 7.832 19.141 1 90.62 135 ILE A C 1
ATOM 1096 O O . ILE A 1 135 ? -4.578 6.828 18.422 1 90.62 135 ILE A O 1
ATOM 1100 N N . PRO A 1 136 ? -5.52 8.102 20.094 1 88.06 136 PRO A N 1
ATOM 1101 C CA . PRO A 1 136 ? -6.664 7.195 20.188 1 88.06 136 PRO A CA 1
ATOM 1102 C C . PRO A 1 136 ? -7.496 7.176 18.906 1 88.06 136 PRO A C 1
ATOM 1104 O O . PRO A 1 136 ? -7.555 8.18 18.188 1 88.06 136 PRO A O 1
ATOM 1107 N N . ARG A 1 137 ? -8.133 6.043 18.703 1 83.75 137 ARG A N 1
ATOM 1108 C CA . ARG A 1 137 ? -8.922 5.82 17.5 1 83.75 137 ARG A CA 1
ATOM 1109 C C . ARG A 1 137 ? -9.992 6.898 17.344 1 83.75 137 ARG A C 1
ATOM 1111 O O . ARG A 1 137 ? -10.297 7.316 16.219 1 83.75 137 ARG A O 1
ATOM 1118 N N . GLU A 1 138 ? -10.516 7.379 18.438 1 79.19 138 GLU A N 1
ATOM 1119 C CA . GLU A 1 138 ? -11.594 8.359 18.438 1 79.19 138 GLU A CA 1
ATOM 1120 C C . GLU A 1 138 ? -11.133 9.688 17.844 1 79.19 138 GLU A C 1
ATOM 1122 O O . GLU A 1 138 ? -11.93 10.43 17.266 1 79.19 138 GLU A O 1
ATOM 1127 N N . ILE A 1 139 ? -9.867 9.93 17.969 1 78.31 139 ILE A N 1
ATOM 1128 C CA . ILE A 1 139 ? -9.305 11.18 17.484 1 78.31 139 ILE A CA 1
ATOM 1129 C C . ILE A 1 139 ? -8.891 11.023 16.016 1 78.31 139 ILE A C 1
ATOM 1131 O O . ILE A 1 139 ? -8.945 11.984 15.25 1 78.31 139 ILE A O 1
ATOM 1135 N N . ASN A 1 140 ? -8.547 9.828 15.531 1 80.62 140 ASN A N 1
ATOM 1136 C CA . ASN A 1 140 ? -8.062 9.562 14.18 1 80.62 140 ASN A CA 1
ATOM 1137 C C . ASN A 1 140 ? -9.219 9.297 13.211 1 80.62 140 ASN A C 1
ATOM 1139 O O . ASN A 1 140 ? -9.055 8.57 12.227 1 80.62 140 ASN A O 1
ATOM 1143 N N . SER A 1 141 ? -10.258 9.797 13.445 1 74.56 141 SER A N 1
ATOM 1144 C CA . SER A 1 141 ? -11.516 9.414 12.812 1 74.56 141 SER A CA 1
ATOM 1145 C C . SER A 1 141 ? -11.461 9.609 11.305 1 74.56 141 SER A C 1
ATOM 1147 O O . SER A 1 141 ? -11.938 8.758 10.547 1 74.56 141 SER A O 1
ATOM 1149 N N . VAL A 1 142 ? -10.883 10.703 10.859 1 70.88 142 VAL A N 1
ATOM 1150 C CA . VAL A 1 142 ? -10.891 10.977 9.43 1 70.88 142 VAL A CA 1
ATOM 1151 C C . VAL A 1 142 ? -10.078 9.922 8.688 1 70.88 142 VAL A C 1
ATOM 1153 O O . VAL A 1 142 ? -10.555 9.328 7.719 1 70.88 142 VAL A O 1
ATOM 1156 N N . ALA A 1 143 ? -8.898 9.617 9.172 1 74.62 143 ALA A N 1
ATOM 1157 C CA . ALA A 1 143 ? -8.062 8.594 8.555 1 74.62 143 ALA A CA 1
ATOM 1158 C C . ALA A 1 143 ? -8.703 7.215 8.68 1 74.62 143 ALA A C 1
ATOM 1160 O O . ALA A 1 143 ? -8.633 6.41 7.746 1 74.62 143 ALA A O 1
ATOM 1161 N N . HIS A 1 144 ? -9.344 6.984 9.773 1 74.62 144 HIS A N 1
ATOM 1162 C CA . HIS A 1 144 ? -10.016 5.711 10 1 74.62 144 HIS A CA 1
ATOM 1163 C C . HIS A 1 144 ? -11.141 5.496 8.984 1 74.62 144 HIS A C 1
ATOM 1165 O O . HIS A 1 144 ? -11.281 4.402 8.43 1 74.62 144 HIS A O 1
ATOM 1171 N N . THR A 1 145 ? -11.844 6.555 8.859 1 67.62 145 THR A N 1
ATOM 1172 C CA . THR A 1 145 ? -12.93 6.492 7.879 1 67.62 145 THR A CA 1
ATOM 1173 C C . THR A 1 145 ? -12.375 6.215 6.484 1 67.62 145 THR A C 1
ATOM 1175 O O . THR A 1 145 ? -12.898 5.359 5.762 1 67.62 145 THR A O 1
ATOM 1178 N N . LEU A 1 146 ? -11.359 6.84 6.156 1 69.12 146 LEU A N 1
ATOM 1179 C CA . LEU A 1 146 ? -10.758 6.68 4.84 1 69.12 146 LEU A CA 1
ATOM 1180 C C . LEU A 1 146 ? -10.219 5.262 4.656 1 69.12 146 LEU A C 1
ATOM 1182 O O . LEU A 1 146 ? -10.43 4.648 3.604 1 69.12 146 LEU A O 1
ATOM 1186 N N . ALA A 1 147 ? -9.578 4.711 5.652 1 73.44 147 ALA A N 1
ATOM 1187 C CA . ALA A 1 147 ? -9.023 3.359 5.59 1 73.44 147 ALA A CA 1
ATOM 1188 C C . ALA A 1 147 ? -10.133 2.316 5.496 1 73.44 147 ALA A C 1
ATOM 1190 O O . ALA A 1 147 ? -10.031 1.358 4.723 1 73.44 147 ALA A O 1
ATOM 1191 N N . SER A 1 148 ? -11.141 2.51 6.367 1 70.62 148 SER A N 1
ATOM 1192 C CA . SER A 1 148 ? -12.266 1.587 6.383 1 70.62 148 SER A CA 1
ATOM 1193 C C . SER A 1 148 ? -12.992 1.578 5.043 1 70.62 148 SER A C 1
ATOM 1195 O O . SER A 1 148 ? -13.523 0.547 4.625 1 70.62 148 SER A O 1
ATOM 1197 N N . TRP A 1 149 ? -12.961 2.754 4.5 1 61.34 149 TRP A N 1
ATOM 1198 C CA . TRP A 1 149 ? -13.555 2.877 3.174 1 61.34 149 TRP A CA 1
ATOM 1199 C C . TRP A 1 149 ? -12.797 2.041 2.15 1 61.34 149 TRP A C 1
ATOM 1201 O O . TRP A 1 149 ? -13.398 1.448 1.252 1 61.34 149 TRP A O 1
ATOM 1211 N N . GLY A 1 150 ? -11.609 1.997 2.396 1 58.12 150 GLY A N 1
ATOM 1212 C CA . GLY A 1 150 ? -10.789 1.203 1.499 1 58.12 150 GLY A CA 1
ATOM 1213 C C . GLY A 1 150 ? -11.062 -0.285 1.596 1 58.12 150 GLY A C 1
ATOM 1214 O O . GLY A 1 150 ? -10.836 -1.026 0.636 1 58.12 150 GLY A O 1
ATOM 1215 N N . VAL A 1 151 ? -11.672 -0.811 2.854 1 58 151 VAL A N 1
ATOM 1216 C CA . VAL A 1 151 ? -11.859 -2.244 3.059 1 58 151 VAL A CA 1
ATOM 1217 C C . VAL A 1 151 ? -13.344 -2.582 3.033 1 58 151 VAL A C 1
ATOM 1219 O O . VAL A 1 151 ? -13.727 -3.689 2.65 1 58 151 VAL A O 1
ATOM 1222 N N . ARG A 1 152 ? -14.289 -1.967 3.898 1 47.66 152 ARG A N 1
ATOM 1223 C CA . ARG A 1 152 ? -15.664 -2.355 4.207 1 47.66 152 ARG A CA 1
ATOM 1224 C C . ARG A 1 152 ? -16.406 -2.779 2.947 1 47.66 152 ARG A C 1
ATOM 1226 O O . ARG A 1 152 ? -17.328 -3.605 3.008 1 47.66 152 ARG A O 1
ATOM 1233 N N . ASN A 1 153 ? -16.328 -2.166 1.977 1 38.62 153 ASN A N 1
ATOM 1234 C CA . ASN A 1 153 ? -17.406 -2.639 1.113 1 38.62 153 ASN A CA 1
ATOM 1235 C C . ASN A 1 153 ? -17.25 -4.121 0.787 1 38.62 153 ASN A C 1
ATOM 1237 O O . ASN A 1 153 ? -17.781 -4.602 -0.215 1 38.62 153 ASN A O 1
ATOM 1241 N N . LEU A 1 154 ? -16.391 -4.809 1.456 1 35.5 154 LEU A N 1
ATOM 1242 C CA . LEU A 1 154 ? -16.297 -6.227 1.128 1 35.5 154 LEU A CA 1
ATOM 1243 C C . LEU A 1 154 ? -17.375 -7.031 1.854 1 35.5 154 LEU A C 1
ATOM 1245 O O . LEU A 1 154 ? -17.141 -7.527 2.959 1 35.5 154 LEU A O 1
ATOM 1249 N N . GLY A 1 155 ? -18.484 -6.57 2.312 1 29.62 155 GLY A N 1
ATOM 1250 C CA . GLY A 1 155 ? -19.375 -7.504 2.977 1 29.62 155 GLY A CA 1
ATOM 1251 C C . GLY A 1 155 ? -19.297 -8.914 2.428 1 29.62 155 GLY A C 1
ATOM 1252 O O . GLY A 1 155 ? -18.594 -9.156 1.439 1 29.62 155 GLY A O 1
ATOM 1253 N N . SER A 1 156 ? -20.266 -9.656 2.674 1 29.72 156 SER A N 1
ATOM 1254 C CA . SER A 1 156 ? -20.688 -11.008 3.008 1 29.72 156 SER A CA 1
ATOM 1255 C C . SER A 1 156 ? -20.422 -11.977 1.859 1 29.72 156 SER A C 1
ATOM 1257 O O . SER A 1 156 ? -20.656 -13.18 1.983 1 29.72 156 SER A O 1
ATOM 1259 N N . ASN A 1 157 ? -20.375 -11.492 0.651 1 28.36 157 ASN A N 1
ATOM 1260 C CA . ASN A 1 157 ? -20.781 -12.609 -0.201 1 28.36 157 ASN A CA 1
ATOM 1261 C C . ASN A 1 157 ? -19.594 -13.477 -0.606 1 28.36 157 ASN A C 1
ATOM 1263 O O . ASN A 1 157 ? -19.594 -14.078 -1.679 1 28.36 157 ASN A O 1
ATOM 1267 N N . VAL A 1 158 ? -18.562 -13.227 0.125 1 27.53 158 VAL A N 1
ATOM 1268 C CA . VAL A 1 158 ? -17.469 -13.922 -0.542 1 27.53 158 VAL A CA 1
ATOM 1269 C C . VAL A 1 158 ? -17.656 -15.438 -0.405 1 27.53 158 VAL A C 1
ATOM 1271 O O . VAL A 1 158 ? -17.281 -16.203 -1.298 1 27.53 158 VAL A O 1
ATOM 1274 N N . PHE A 1 159 ? -17.453 -15.867 0.916 1 25.8 159 PHE A N 1
ATOM 1275 C CA . PHE A 1 159 ? -17.422 -17.328 1.016 1 25.8 159 PHE A CA 1
ATOM 1276 C C . PHE A 1 159 ? -18.812 -17.906 0.875 1 25.8 159 PHE A C 1
ATOM 1278 O O . PHE A 1 159 ? -19.797 -17.281 1.261 1 25.8 159 PHE A O 1
ATOM 1285 N N . MET B 1 1 ? -33 8.258 2.473 1 28.55 1 MET B N 1
ATOM 1286 C CA . MET B 1 1 ? -32.219 7.344 3.297 1 28.55 1 MET B CA 1
ATOM 1287 C C . MET B 1 1 ? -30.719 7.535 3.053 1 28.55 1 MET B C 1
ATOM 1289 O O . MET B 1 1 ? -29.891 7.16 3.891 1 28.55 1 MET B O 1
ATOM 1293 N N . VAL B 1 2 ? -30.266 8.031 1.876 1 39.31 2 VAL B N 1
ATOM 1294 C CA . VAL B 1 2 ? -28.953 8.328 1.304 1 39.31 2 VAL B CA 1
ATOM 1295 C C . VAL B 1 2 ? -28.422 9.641 1.876 1 39.31 2 VAL B C 1
ATOM 1297 O O . VAL B 1 2 ? -27.203 9.82 2.016 1 39.31 2 VAL B O 1
ATOM 1300 N N . GLU B 1 3 ? -29.266 10.461 2.232 1 40.38 3 GLU B N 1
ATOM 1301 C CA . GLU B 1 3 ? -29.047 11.828 2.689 1 40.38 3 GLU B CA 1
ATOM 1302 C C . GLU B 1 3 ? -28.469 11.852 4.102 1 40.38 3 GLU B C 1
ATOM 1304 O O . GLU B 1 3 ? -27.609 12.672 4.418 1 40.38 3 GLU B O 1
ATOM 1309 N N . ASN B 1 4 ? -28.812 10.836 4.785 1 46.41 4 ASN B N 1
ATOM 1310 C CA . ASN B 1 4 ? -28.5 10.82 6.211 1 46.41 4 ASN B CA 1
ATOM 1311 C C . ASN B 1 4 ? -27.062 10.391 6.473 1 46.41 4 ASN B C 1
ATOM 1313 O O . ASN B 1 4 ? -26.438 10.867 7.418 1 46.41 4 ASN B O 1
ATOM 1317 N N . SER B 1 5 ? -26.578 9.609 5.586 1 43.69 5 SER B N 1
ATOM 1318 C CA . SER B 1 5 ? -25.25 9.047 5.805 1 43.69 5 SER B CA 1
ATOM 1319 C C . SER B 1 5 ? -24.172 10.086 5.559 1 43.69 5 SER B C 1
ATOM 1321 O O . SER B 1 5 ? -23.203 10.18 6.328 1 43.69 5 SER B O 1
ATOM 1323 N N . ALA B 1 6 ? -24.422 10.953 4.617 1 42.94 6 ALA B N 1
ATOM 1324 C CA . ALA B 1 6 ? -23.5 12.047 4.328 1 42.94 6 ALA B CA 1
ATOM 1325 C C . ALA B 1 6 ? -23.469 13.062 5.469 1 42.94 6 ALA B C 1
ATOM 1327 O O . ALA B 1 6 ? -22.406 13.578 5.82 1 42.94 6 ALA B O 1
ATOM 1328 N N . TYR B 1 7 ? -24.656 13.195 5.918 1 44.66 7 TYR B N 1
ATOM 1329 C CA . TYR B 1 7 ? -24.797 14.117 7.035 1 44.66 7 TYR B CA 1
ATOM 1330 C C . TYR B 1 7 ? -24.062 13.609 8.266 1 44.66 7 TYR B C 1
ATOM 1332 O O . TYR B 1 7 ? -23.359 14.367 8.938 1 44.66 7 TYR B O 1
ATOM 1340 N N . ASN B 1 8 ? -24.234 12.352 8.461 1 49.19 8 ASN B N 1
ATOM 1341 C CA . ASN B 1 8 ? -23.594 11.789 9.648 1 49.19 8 ASN B CA 1
ATOM 1342 C C . ASN B 1 8 ? -22.078 11.75 9.5 1 49.19 8 ASN B C 1
ATOM 1344 O O . ASN B 1 8 ? -21.359 11.922 10.477 1 49.19 8 ASN B O 1
ATOM 1348 N N . ALA B 1 9 ? -21.625 11.57 8.336 1 45.19 9 ALA B N 1
ATOM 1349 C CA . ALA B 1 9 ? -20.188 11.609 8.07 1 45.19 9 ALA B CA 1
ATOM 1350 C C . ALA B 1 9 ? -19.625 13.016 8.25 1 45.19 9 ALA B C 1
ATOM 1352 O O . ALA B 1 9 ? -18.562 13.188 8.844 1 45.19 9 ALA B O 1
ATOM 1353 N N . LYS B 1 10 ? -20.281 14.008 7.715 1 45.75 10 LYS B N 1
ATOM 1354 C CA . LYS B 1 10 ? -19.859 15.391 7.898 1 45.75 10 LYS B CA 1
ATOM 1355 C C . LYS B 1 10 ? -19.828 15.766 9.375 1 45.75 10 LYS B C 1
ATOM 1357 O O . LYS B 1 10 ? -18.906 16.438 9.828 1 45.75 10 LYS B O 1
ATOM 1362 N N . ARG B 1 11 ? -20.891 15.422 10.102 1 43.41 11 ARG B N 1
ATOM 1363 C CA . ARG B 1 11 ? -20.922 15.727 11.523 1 43.41 11 ARG B CA 1
ATOM 1364 C C . ARG B 1 11 ? -19.75 15.07 12.25 1 43.41 11 ARG B C 1
ATOM 1366 O O . ARG B 1 11 ? -19.109 15.688 13.102 1 43.41 11 ARG B O 1
ATOM 1373 N N . ARG B 1 12 ? -19.562 13.891 11.945 1 47.62 12 ARG B N 1
ATOM 1374 C CA . ARG B 1 12 ? -18.438 13.211 12.586 1 47.62 12 ARG B CA 1
ATOM 1375 C C . ARG B 1 12 ? -17.109 13.875 12.203 1 47.62 12 ARG B C 1
ATOM 1377 O O . ARG B 1 12 ? -16.234 14.047 13.055 1 47.62 12 ARG B O 1
ATOM 1384 N N . LEU B 1 13 ? -17.047 14.219 10.875 1 47.47 13 LEU B N 1
ATOM 1385 C CA . LEU B 1 13 ? -15.875 14.984 10.477 1 47.47 13 LEU B CA 1
ATOM 1386 C C . LEU B 1 13 ? -15.758 16.266 11.305 1 47.47 13 LEU B C 1
ATOM 1388 O O . LEU B 1 13 ? -14.656 16.672 11.672 1 47.47 13 LEU B O 1
ATOM 1392 N N . TRP B 1 14 ? -16.922 16.859 11.477 1 44.03 14 TRP B N 1
ATOM 1393 C CA . TRP B 1 14 ? -16.906 18.094 12.258 1 44.03 14 TRP B CA 1
ATOM 1394 C C . TRP B 1 14 ? -16.469 17.828 13.688 1 44.03 14 TRP B C 1
ATOM 1396 O O . TRP B 1 14 ? -15.688 18.594 14.266 1 44.03 14 TRP B O 1
ATOM 1406 N N . VAL B 1 15 ? -17.078 16.859 14.312 1 44.5 15 VAL B N 1
ATOM 1407 C CA . VAL B 1 15 ? -16.688 16.562 15.688 1 44.5 15 VAL B CA 1
ATOM 1408 C C . VAL B 1 15 ? -15.211 16.172 15.734 1 44.5 15 VAL B C 1
ATOM 1410 O O . VAL B 1 15 ? -14.516 16.469 16.703 1 44.5 15 VAL B O 1
ATOM 1413 N N . GLU B 1 16 ? -14.828 15.383 14.758 1 52.25 16 GLU B N 1
ATOM 1414 C CA . GLU B 1 16 ? -13.445 14.922 14.648 1 52.25 16 GLU B CA 1
ATOM 1415 C C . GLU B 1 16 ? -12.477 16.094 14.531 1 52.25 16 GLU B C 1
ATOM 1417 O O . GLU B 1 16 ? -11.406 16.078 15.141 1 52.25 16 GLU B O 1
ATOM 1422 N N . GLN B 1 17 ? -12.938 17.016 13.75 1 52.62 17 GLN B N 1
ATOM 1423 C CA . GLN B 1 17 ? -12.18 18.266 13.695 1 52.62 17 GLN B CA 1
ATOM 1424 C C . GLN B 1 17 ? -12.094 18.906 15.078 1 52.62 17 GLN B C 1
ATOM 1426 O O . GLN B 1 17 ? -11.094 19.547 15.406 1 52.62 17 GLN B O 1
ATOM 1431 N N . ALA B 1 18 ? -13.164 18.609 15.727 1 52.03 18 ALA B N 1
ATOM 1432 C CA . ALA B 1 18 ? -13.188 19.266 17.031 1 52.03 18 ALA B CA 1
ATOM 1433 C C . ALA B 1 18 ? -12.086 18.734 17.938 1 52.03 18 ALA B C 1
ATOM 1435 O O . ALA B 1 18 ? -11.508 19.5 18.734 1 52.03 18 ALA B O 1
ATOM 1436 N N . LEU B 1 19 ? -11.742 17.453 17.734 1 66.5 19 LEU B N 1
ATOM 1437 C CA . LEU B 1 19 ? -10.742 16.906 18.656 1 66.5 19 LEU B CA 1
ATOM 1438 C C . LEU B 1 19 ? -9.352 16.938 18.016 1 66.5 19 LEU B C 1
ATOM 1440 O O . LEU B 1 19 ? -8.344 16.797 18.719 1 66.5 19 LEU B O 1
ATOM 1444 N N . TRP B 1 20 ? -9.297 17.359 16.875 1 72.44 20 TRP B N 1
ATOM 1445 C CA . TRP B 1 20 ? -8.016 17.484 16.172 1 72.44 20 TRP B CA 1
ATOM 1446 C C . TRP B 1 20 ? -7.332 18.797 16.531 1 72.44 20 TRP B C 1
ATOM 1448 O O . TRP B 1 20 ? -7.977 19.844 16.547 1 72.44 20 TRP B O 1
ATOM 1458 N N . ARG B 1 21 ? -6.043 18.75 16.906 1 79.56 21 ARG B N 1
ATOM 1459 C CA . ARG B 1 21 ? -5.238 19.938 17.188 1 79.56 21 ARG B CA 1
ATOM 1460 C C . ARG B 1 21 ? -4.309 20.25 16.016 1 79.56 21 ARG B C 1
ATOM 1462 O O . ARG B 1 21 ? -3.516 19.406 15.609 1 79.56 21 ARG B O 1
ATOM 1469 N N . PRO B 1 22 ? -4.465 21.484 15.492 1 84.12 22 PRO B N 1
ATOM 1470 C CA . PRO B 1 22 ? -3.568 21.844 14.391 1 84.12 22 PRO B CA 1
ATOM 1471 C C . PRO B 1 22 ? -2.102 21.891 14.805 1 84.12 22 PRO B C 1
ATOM 1473 O O . PRO B 1 22 ? -1.796 22.219 15.961 1 84.12 22 PRO B O 1
ATOM 1476 N N . PRO B 1 23 ? -1.268 21.562 13.828 1 87.88 23 PRO B N 1
ATOM 1477 C CA . PRO B 1 23 ? 0.159 21.719 14.117 1 87.88 23 PRO B CA 1
ATOM 1478 C C . PRO B 1 23 ? 0.603 23.172 14.117 1 87.88 23 PRO B C 1
ATOM 1480 O O . PRO B 1 23 ? -0.146 24.047 13.68 1 87.88 23 PRO B O 1
ATOM 1483 N N . GLU B 1 24 ? 1.767 23.5 14.648 1 88.06 24 GLU B N 1
ATOM 1484 C CA . GLU B 1 24 ? 2.336 24.844 14.586 1 88.06 24 GLU B CA 1
ATOM 1485 C C . GLU B 1 24 ? 2.986 25.094 13.227 1 88.06 24 GLU B C 1
ATOM 1487 O O . GLU B 1 24 ? 3.471 24.172 12.578 1 88.06 24 GLU B O 1
ATOM 1492 N N . HIS B 1 25 ? 2.896 26.422 12.812 1 89.38 25 HIS B N 1
ATOM 1493 C CA . HIS B 1 25 ? 3.684 26.766 11.633 1 89.38 25 HIS B CA 1
ATOM 1494 C C . HIS B 1 25 ? 5.168 26.516 11.867 1 89.38 25 HIS B C 1
ATOM 1496 O O . HIS B 1 25 ? 5.688 26.797 12.953 1 89.38 25 HIS B O 1
ATOM 1502 N N . PRO B 1 26 ? 5.875 25.953 10.859 1 91.38 26 PRO B N 1
ATOM 1503 C CA . PRO B 1 26 ? 5.527 25.594 9.484 1 91.38 26 PRO B CA 1
ATOM 1504 C C . PRO B 1 26 ? 5.262 24.094 9.328 1 91.38 26 PRO B C 1
ATOM 1506 O O . PRO B 1 26 ? 5.602 23.5 8.297 1 91.38 26 PRO B O 1
ATOM 1509 N N . TRP B 1 27 ? 4.73 23.484 10.484 1 93.12 27 TRP B N 1
ATOM 1510 C CA . TRP B 1 27 ? 4.512 22.047 10.5 1 93.12 27 TRP B CA 1
ATOM 1511 C C . TRP B 1 27 ? 3.229 21.688 9.758 1 93.12 27 TRP B C 1
ATOM 1513 O O . TRP B 1 27 ? 2.285 22.469 9.711 1 93.12 27 TRP B O 1
ATOM 1523 N N . VAL B 1 28 ? 3.264 20.469 9.164 1 93.19 28 VAL B N 1
ATOM 1524 C CA . VAL B 1 28 ? 2.031 19.844 8.703 1 93.19 28 VAL B CA 1
ATOM 1525 C C . VAL B 1 28 ? 1.746 18.594 9.539 1 93.19 28 VAL B C 1
ATOM 1527 O O . VAL B 1 28 ? 2.662 18 10.117 1 93.19 28 VAL B O 1
ATOM 1530 N N . LYS B 1 29 ? 0.46 18.344 9.602 1 93.5 29 LYS B N 1
ATOM 1531 C CA . LYS B 1 29 ? 0.054 17.156 10.336 1 93.5 29 LYS B CA 1
ATOM 1532 C C . LYS B 1 29 ? -0.467 16.078 9.383 1 93.5 29 LYS B C 1
ATOM 1534 O O . LYS B 1 29 ? -1.322 16.344 8.539 1 93.5 29 LYS B O 1
ATOM 1539 N N . LEU B 1 30 ? 0.115 14.891 9.508 1 93.5 30 LEU B N 1
ATOM 1540 C CA . LEU B 1 30 ? -0.303 13.711 8.758 1 93.5 30 LEU B CA 1
ATOM 1541 C C . LEU B 1 30 ? -1.016 12.711 9.656 1 93.5 30 LEU B C 1
ATOM 1543 O O . LEU B 1 30 ? -0.438 12.227 10.633 1 93.5 30 LEU B O 1
ATOM 1547 N N . ASN B 1 31 ? -2.289 12.461 9.383 1 92.75 31 ASN B N 1
ATOM 1548 C CA . ASN B 1 31 ? -3.02 11.367 10.016 1 92.75 31 ASN B CA 1
ATOM 1549 C C . ASN B 1 31 ? -3.189 10.188 9.062 1 92.75 31 ASN B C 1
ATOM 1551 O O . ASN B 1 31 ? -3.705 10.344 7.957 1 92.75 31 ASN B O 1
ATOM 1555 N N . THR B 1 32 ? -2.697 9.023 9.469 1 93.56 32 THR B N 1
ATOM 1556 C CA . THR B 1 32 ? -2.824 7.844 8.617 1 93.56 32 THR B CA 1
ATOM 1557 C C . THR B 1 32 ? -3.607 6.742 9.328 1 93.56 32 THR B C 1
ATOM 1559 O O . THR B 1 32 ? -3.707 6.738 10.562 1 93.56 32 THR B O 1
ATOM 1562 N N . ASP B 1 33 ? -4.152 5.871 8.539 1 91.81 33 ASP B N 1
ATOM 1563 C CA . ASP B 1 33 ? -4.836 4.68 9.039 1 91.81 33 ASP B CA 1
ATOM 1564 C C . ASP B 1 33 ? -4.832 3.57 7.988 1 91.81 33 ASP B C 1
ATOM 1566 O O . ASP B 1 33 ? -4.91 3.842 6.789 1 91.81 33 ASP B O 1
ATOM 1570 N N . GLY B 1 34 ? -4.645 2.385 8.445 1 91.44 34 GLY B N 1
ATOM 1571 C CA . GLY B 1 34 ? -4.758 1.179 7.641 1 91.44 34 GLY B CA 1
ATOM 1572 C C . GLY B 1 34 ? -5.801 0.208 8.164 1 91.44 34 GLY B C 1
ATOM 1573 O O . GLY B 1 34 ? -6.094 0.189 9.359 1 91.44 34 GLY B O 1
ATOM 1574 N N . SER B 1 35 ? -6.328 -0.494 7.242 1 88.12 35 SER B N 1
ATOM 1575 C CA . SER B 1 35 ? -7.305 -1.518 7.598 1 88.12 35 SER B CA 1
ATOM 1576 C C . SER B 1 35 ? -7.066 -2.805 6.816 1 88.12 35 SER B C 1
ATOM 1578 O O . SER B 1 35 ? -6.605 -2.768 5.672 1 88.12 35 SER B O 1
ATOM 1580 N N . TRP B 1 36 ? -7.305 -3.898 7.5 1 86.44 36 TRP B N 1
ATOM 1581 C CA . TRP B 1 36 ? -7.156 -5.223 6.898 1 86.44 36 TRP B CA 1
ATOM 1582 C C . TRP B 1 36 ? -8.391 -6.078 7.164 1 86.44 36 TRP B C 1
ATOM 1584 O O . TRP B 1 36 ? -8.883 -6.141 8.289 1 86.44 36 TRP B O 1
ATOM 1594 N N . LEU B 1 37 ? -8.82 -6.641 6.066 1 80.88 37 LEU B N 1
ATOM 1595 C CA . LEU B 1 37 ? -9.938 -7.574 6.184 1 80.88 37 LEU B CA 1
ATOM 1596 C C . LEU B 1 37 ? -9.445 -9.016 6.109 1 80.88 37 LEU B C 1
ATOM 1598 O O . LEU B 1 37 ? -9.039 -9.484 5.039 1 80.88 37 LEU B O 1
ATOM 1602 N N . SER B 1 38 ? -9.57 -9.75 7.199 1 76.19 38 SER B N 1
ATOM 1603 C CA . SER B 1 38 ? -9.008 -11.094 7.305 1 76.19 38 SER B CA 1
ATOM 1604 C C . SER B 1 38 ? -9.734 -12.062 6.371 1 76.19 38 SER B C 1
ATOM 1606 O O . SER B 1 38 ? -9.125 -13 5.844 1 76.19 38 SER B O 1
ATOM 1608 N N . GLU B 1 39 ? -11 -11.875 6.141 1 69.38 39 GLU B N 1
ATOM 1609 C CA . GLU B 1 39 ? -11.812 -12.781 5.336 1 69.38 39 GLU B CA 1
ATOM 1610 C C . GLU B 1 39 ? -11.367 -12.773 3.875 1 69.38 39 GLU B C 1
ATOM 1612 O O . GLU B 1 39 ? -11.406 -13.805 3.203 1 69.38 39 GLU B O 1
ATOM 1617 N N . THR B 1 40 ? -10.93 -11.625 3.436 1 69.56 40 THR B N 1
ATOM 1618 C CA . THR B 1 40 ? -10.633 -11.477 2.014 1 69.56 40 THR B CA 1
ATOM 1619 C C . THR B 1 40 ? -9.156 -11.164 1.801 1 69.56 40 THR B C 1
ATOM 1621 O O . THR B 1 40 ? -8.656 -11.211 0.672 1 69.56 40 THR B O 1
ATOM 1624 N N . SER B 1 41 ? -8.461 -10.82 2.82 1 75.75 41 SER B N 1
ATOM 1625 C CA . SER B 1 41 ? -7.07 -10.391 2.791 1 75.75 41 SER B CA 1
ATOM 1626 C C . SER B 1 41 ? -6.91 -9.086 2.02 1 75.75 41 SER B C 1
ATOM 1628 O O . SER B 1 41 ? -5.879 -8.852 1.39 1 75.75 41 SER B O 1
ATOM 1630 N N . ALA B 1 42 ? -7.934 -8.32 1.967 1 82.12 42 ALA B N 1
ATOM 1631 C CA . ALA B 1 42 ? -7.891 -6.988 1.365 1 82.12 42 ALA B CA 1
ATOM 1632 C C . ALA B 1 42 ? -7.336 -5.961 2.348 1 82.12 42 ALA B C 1
ATOM 1634 O O . ALA B 1 42 ? -7.574 -6.051 3.555 1 82.12 42 ALA B O 1
ATOM 1635 N N . MET B 1 43 ? -6.629 -5.062 1.771 1 88.31 43 MET B N 1
ATOM 1636 C CA . MET B 1 43 ? -6.09 -3.982 2.594 1 88.31 43 MET B CA 1
ATOM 1637 C C . MET B 1 43 ? -6.594 -2.627 2.111 1 88.31 43 MET B C 1
ATOM 1639 O O . MET B 1 43 ? -6.746 -2.408 0.909 1 88.31 43 MET B O 1
ATOM 1643 N N . GLY B 1 44 ? -6.84 -1.787 3.029 1 87.19 44 GLY B N 1
ATOM 1644 C CA . GLY B 1 44 ? -7.168 -0.391 2.789 1 87.19 44 GLY B CA 1
ATOM 1645 C C . GLY B 1 44 ? -6.23 0.571 3.492 1 87.19 44 GLY B C 1
ATOM 1646 O O . GLY B 1 44 ? -5.746 0.285 4.59 1 87.19 44 GLY B O 1
ATOM 1647 N N . MET B 1 45 ? -6.047 1.66 2.85 1 89.5 45 MET B N 1
ATOM 1648 C CA . MET B 1 45 ? -5.211 2.697 3.451 1 89.5 45 MET B CA 1
ATOM 1649 C C . MET B 1 45 ? -5.777 4.086 3.164 1 89.5 45 MET B C 1
ATOM 1651 O O . MET B 1 45 ? -6.344 4.32 2.096 1 89.5 45 MET B O 1
ATOM 1655 N N . GLY B 1 46 ? -5.551 4.992 4.145 1 86.75 46 GLY B N 1
ATOM 1656 C CA . GLY B 1 46 ? -5.938 6.391 4.031 1 86.75 46 GLY B CA 1
ATOM 1657 C C . GLY B 1 46 ? -5.035 7.328 4.812 1 86.75 46 GLY B C 1
ATOM 1658 O O . GLY B 1 46 ? -4.281 6.887 5.684 1 86.75 46 GLY B O 1
ATOM 1659 N N . GLY B 1 47 ? -5.129 8.57 4.434 1 88.88 47 GLY B N 1
ATOM 1660 C CA . GLY B 1 47 ? -4.375 9.609 5.125 1 88.88 47 GLY B CA 1
ATOM 1661 C C . GLY B 1 47 ? -4.852 11.008 4.797 1 88.88 47 GLY B C 1
ATOM 1662 O O . GLY B 1 47 ? -5.43 11.242 3.734 1 88.88 47 GLY B O 1
ATOM 1663 N N . VAL B 1 48 ? -4.641 11.844 5.738 1 88.38 48 VAL B N 1
ATOM 1664 C CA . VAL B 1 48 ? -4.996 13.25 5.578 1 88.38 48 VAL B CA 1
ATOM 1665 C C . VAL B 1 48 ? -3.848 14.133 6.062 1 88.38 48 VAL B C 1
ATOM 1667 O O . VAL B 1 48 ? -3.232 13.852 7.094 1 88.38 48 VAL B O 1
ATOM 1670 N N . ILE B 1 49 ? -3.545 15.117 5.273 1 89 49 ILE B N 1
ATOM 1671 C CA . ILE B 1 49 ? -2.537 16.109 5.637 1 89 49 ILE B CA 1
ATOM 1672 C C . ILE B 1 49 ? -3.205 17.453 5.879 1 89 49 ILE B C 1
ATOM 1674 O O . ILE B 1 49 ? -4.047 17.891 5.09 1 89 49 ILE B O 1
ATOM 1678 N N . ARG B 1 50 ? -2.865 18 7.004 1 88.25 50 ARG B N 1
ATOM 1679 C CA . ARG B 1 50 ? -3.396 19.312 7.348 1 88.25 50 ARG B CA 1
ATOM 1680 C C . ARG B 1 50 ? -2.285 20.25 7.812 1 88.25 50 ARG B C 1
ATOM 1682 O O . ARG B 1 50 ? -1.356 19.828 8.5 1 88.25 50 ARG B O 1
ATOM 1689 N N . ASP B 1 51 ? -2.445 21.516 7.398 1 86.38 51 ASP B N 1
ATOM 1690 C CA . ASP B 1 51 ? -1.459 22.484 7.844 1 86.38 51 ASP B CA 1
ATOM 1691 C C . ASP B 1 51 ? -1.95 23.25 9.078 1 86.38 51 ASP B C 1
ATOM 1693 O O . ASP B 1 51 ? -2.986 22.906 9.648 1 86.38 51 ASP B O 1
ATOM 1697 N N . TRP B 1 52 ? -1.059 24.188 9.547 1 80.12 52 TRP B N 1
ATOM 1698 C CA . TRP B 1 52 ? -1.287 24.938 10.773 1 80.12 52 TRP B CA 1
ATOM 1699 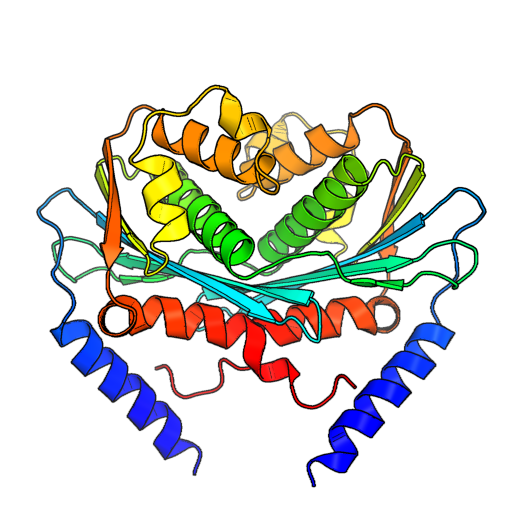C C . TRP B 1 52 ? -2.467 25.891 10.617 1 80.12 52 TRP B C 1
ATOM 1701 O O . TRP B 1 52 ? -3.078 26.297 11.609 1 80.12 52 TRP B O 1
ATOM 1711 N N . ALA B 1 53 ? -2.754 26.188 9.555 1 72.06 53 ALA B N 1
ATOM 1712 C CA . ALA B 1 53 ? -3.787 27.203 9.352 1 72.06 53 ALA B CA 1
ATOM 1713 C C . ALA B 1 53 ? -5.145 26.562 9.078 1 72.06 53 ALA B C 1
ATOM 1715 O O . ALA B 1 53 ? -6.129 27.25 8.82 1 72.06 53 ALA B O 1
ATOM 1716 N N . SER B 1 54 ? -5.191 25.25 9.406 1 62.72 54 SER B N 1
ATOM 1717 C CA . SER B 1 54 ? -6.402 24.5 9.102 1 62.72 54 SER B CA 1
ATOM 1718 C C . SER B 1 54 ? -6.922 24.828 7.711 1 62.72 54 SER B C 1
ATOM 1720 O O . SER B 1 54 ? -8.125 24.734 7.453 1 62.72 54 SER B O 1
ATOM 1722 N N . MET B 1 55 ? -6.172 25.562 7.035 1 53.75 55 MET B N 1
ATOM 1723 C CA . MET B 1 55 ? -6.605 26.047 5.723 1 53.75 55 MET B CA 1
ATOM 1724 C C . MET B 1 55 ? -6.484 24.938 4.676 1 53.75 55 MET B C 1
ATOM 1726 O O . MET B 1 55 ? -7.242 24.922 3.703 1 53.75 55 MET B O 1
ATOM 1730 N N . TRP B 1 56 ? -5.52 24.062 4.93 1 55.22 56 TRP B N 1
ATOM 1731 C CA . TRP B 1 56 ? -5.344 23.094 3.852 1 55.22 56 TRP B CA 1
ATOM 1732 C C . TRP B 1 56 ? -5.449 21.656 4.379 1 55.22 56 TRP B C 1
ATOM 1734 O O . TRP B 1 56 ? -4.832 21.328 5.391 1 55.22 56 TRP B O 1
ATOM 1744 N N . ARG B 1 57 ? -6.52 21.109 3.955 1 64.81 57 ARG B N 1
ATOM 1745 C CA . ARG B 1 57 ? -6.742 19.688 4.191 1 64.81 57 ARG B CA 1
ATOM 1746 C C . ARG B 1 57 ? -6.688 18.891 2.889 1 64.81 57 ARG B C 1
ATOM 1748 O O . ARG B 1 57 ? -7.328 19.266 1.905 1 64.81 57 ARG B O 1
ATOM 1755 N N . ALA B 1 58 ? -5.652 18.062 2.863 1 68.38 58 ALA B N 1
ATOM 1756 C CA . ALA B 1 58 ? -5.633 17.234 1.661 1 68.38 58 ALA B CA 1
ATOM 1757 C C . ALA B 1 58 ? -5.496 15.758 2.016 1 68.38 58 ALA B C 1
ATOM 1759 O O . ALA B 1 58 ? -4.676 15.391 2.855 1 68.38 58 ALA B O 1
ATOM 1760 N N . ALA B 1 59 ? -6.5 15.062 1.536 1 74.5 59 ALA B N 1
ATOM 1761 C CA . ALA B 1 59 ? -6.293 13.617 1.549 1 74.5 59 ALA B CA 1
ATOM 1762 C C . ALA B 1 59 ? -5.062 13.234 0.732 1 74.5 59 ALA B C 1
ATOM 1764 O O . ALA B 1 59 ? -4.613 14 -0.124 1 74.5 59 ALA B O 1
ATOM 1765 N N . LEU B 1 60 ? -4.406 12.07 1.146 1 80.38 60 LEU B N 1
ATOM 1766 C CA . LEU B 1 60 ? -3.264 11.609 0.363 1 80.38 60 LEU B CA 1
ATOM 1767 C C . LEU B 1 60 ? -3.627 11.492 -1.114 1 80.38 60 LEU B C 1
ATOM 1769 O O . LEU B 1 60 ? -4.641 10.891 -1.464 1 80.38 60 LEU B O 1
ATOM 1773 N N . PRO B 1 61 ? -2.885 12.266 -1.857 1 76.12 61 PRO B N 1
ATOM 1774 C CA . PRO B 1 61 ? -3.178 12.172 -3.289 1 76.12 61 PRO B CA 1
ATOM 1775 C C . PRO B 1 61 ? -2.949 10.773 -3.85 1 76.12 61 PRO B C 1
ATOM 1777 O O . PRO B 1 61 ? -2.145 10.008 -3.307 1 76.12 61 PRO B O 1
ATOM 1780 N N . GLY B 1 62 ? -3.77 10.461 -4.758 1 84.31 62 GLY B N 1
ATOM 1781 C CA . GLY B 1 62 ? -3.646 9.188 -5.445 1 84.31 62 GLY B CA 1
ATOM 1782 C C . GLY B 1 62 ? -4.574 9.062 -6.641 1 84.31 62 GLY B C 1
ATOM 1783 O O . GLY B 1 62 ? -5.344 9.977 -6.938 1 84.31 62 GLY B O 1
ATOM 1784 N N . ASP B 1 63 ? -4.309 8.07 -7.363 1 90.5 63 ASP B N 1
ATOM 1785 C CA . ASP B 1 63 ? -5.176 7.715 -8.477 1 90.5 63 ASP B CA 1
ATOM 1786 C C . ASP B 1 63 ? -5.219 6.199 -8.68 1 90.5 63 ASP B C 1
ATOM 1788 O O . ASP B 1 63 ? -4.582 5.453 -7.934 1 90.5 63 ASP B O 1
ATOM 1792 N N . ALA B 1 64 ? -6.012 5.855 -9.688 1 89.81 64 ALA B N 1
ATOM 1793 C CA . ALA B 1 64 ? -6.238 4.43 -9.914 1 89.81 64 ALA B CA 1
ATOM 1794 C C . ALA B 1 64 ? -4.941 3.719 -10.281 1 89.81 64 ALA B C 1
ATOM 1796 O O . ALA B 1 64 ? -4.699 2.586 -9.852 1 89.81 64 ALA B O 1
ATOM 1797 N N . LEU B 1 65 ? -4.09 4.359 -11.039 1 93.62 65 LEU B N 1
ATOM 1798 C CA . LEU B 1 65 ? -2.824 3.754 -11.438 1 93.62 65 LEU B CA 1
ATOM 1799 C C . LEU B 1 65 ? -1.934 3.504 -10.227 1 93.62 65 LEU B C 1
ATOM 1801 O O . LEU B 1 65 ? -1.325 2.439 -10.109 1 93.62 65 LEU B O 1
ATOM 1805 N N . ARG B 1 66 ? -1.843 4.383 -9.352 1 93.19 66 ARG B N 1
ATOM 1806 C CA . ARG B 1 66 ? -1.011 4.211 -8.164 1 93.19 66 ARG B CA 1
ATOM 1807 C C . ARG B 1 66 ? -1.505 3.045 -7.316 1 93.19 66 ARG B C 1
ATOM 1809 O O . ARG B 1 66 ? -0.704 2.256 -6.809 1 93.19 66 ARG B O 1
ATOM 1816 N N . ALA B 1 67 ? -2.822 3.029 -7.141 1 92.06 67 ALA B N 1
ATOM 1817 C CA . ALA B 1 67 ? -3.391 1.915 -6.383 1 92.06 67 ALA B CA 1
ATOM 1818 C C . ALA B 1 67 ? -2.988 0.576 -6.996 1 92.06 67 ALA B C 1
ATOM 1820 O O . ALA B 1 67 ? -2.637 -0.362 -6.277 1 92.06 67 ALA B O 1
ATOM 1821 N N . GLU B 1 68 ? -3.012 0.497 -8.281 1 93 68 GLU B N 1
ATOM 1822 C CA . GLU B 1 68 ? -2.625 -0.715 -9 1 93 68 GLU B CA 1
ATOM 1823 C C . GLU B 1 68 ? -1.146 -1.027 -8.805 1 93 68 GLU B C 1
ATOM 1825 O O . GLU B 1 68 ? -0.773 -2.184 -8.586 1 93 68 GLU B O 1
ATOM 1830 N N . LEU B 1 69 ? -0.358 -0.049 -8.859 1 94.81 69 LEU B N 1
ATOM 1831 C CA . LEU B 1 69 ? 1.079 -0.225 -8.688 1 94.81 69 LEU B CA 1
ATOM 1832 C C . LEU B 1 69 ? 1.4 -0.683 -7.266 1 94.81 69 LEU B C 1
ATOM 1834 O O . LEU B 1 69 ? 2.27 -1.533 -7.066 1 94.81 69 LEU B O 1
ATOM 1838 N N . LEU B 1 70 ? 0.704 -0.116 -6.344 1 93.81 70 LEU B N 1
ATOM 1839 C CA . LEU B 1 70 ? 0.919 -0.507 -4.953 1 93.81 70 LEU B CA 1
ATOM 1840 C C . LEU B 1 70 ? 0.5 -1.955 -4.727 1 93.81 70 LEU B C 1
ATOM 1842 O O . LEU B 1 70 ? 1.172 -2.693 -4 1 93.81 70 LEU B O 1
ATOM 1846 N N . ALA B 1 71 ? -0.613 -2.334 -5.316 1 93.62 71 ALA B N 1
ATOM 1847 C CA . ALA B 1 71 ? -1.052 -3.723 -5.223 1 93.62 71 ALA B CA 1
ATOM 1848 C C . ALA B 1 71 ? -0.023 -4.668 -5.836 1 93.62 71 ALA B C 1
ATOM 1850 O O . ALA B 1 71 ? 0.257 -5.734 -5.285 1 93.62 71 ALA B O 1
ATOM 1851 N N . LEU B 1 72 ? 0.496 -4.305 -6.957 1 95.06 72 LEU B N 1
ATOM 1852 C CA . LEU B 1 72 ? 1.549 -5.082 -7.605 1 95.06 72 LEU B CA 1
ATOM 1853 C C . LEU B 1 72 ? 2.771 -5.199 -6.699 1 95.06 72 LEU B C 1
ATOM 1855 O O . LEU B 1 72 ? 3.305 -6.293 -6.508 1 95.06 72 LEU B O 1
ATOM 1859 N N . ASP B 1 73 ? 3.189 -4.082 -6.16 1 95.25 73 ASP B N 1
ATOM 1860 C CA . ASP B 1 73 ? 4.336 -4.039 -5.262 1 95.25 73 ASP B CA 1
ATOM 1861 C C . ASP B 1 73 ? 4.145 -4.984 -4.078 1 95.25 73 ASP B C 1
ATOM 1863 O O . ASP B 1 73 ? 5.023 -5.793 -3.77 1 95.25 73 ASP B O 1
ATOM 1867 N N . GLU B 1 74 ? 2.996 -4.883 -3.443 1 93.88 74 GLU B N 1
ATOM 1868 C CA . GLU B 1 74 ? 2.686 -5.723 -2.289 1 93.88 74 GLU B CA 1
ATOM 1869 C C . GLU B 1 74 ? 2.633 -7.199 -2.676 1 93.88 74 GLU B C 1
ATOM 1871 O O . GLU B 1 74 ? 3.186 -8.047 -1.976 1 93.88 74 GLU B O 1
ATOM 1876 N N . GLY B 1 75 ? 1.99 -7.508 -3.748 1 94.25 75 GLY B N 1
ATOM 1877 C CA . GLY B 1 75 ? 1.886 -8.883 -4.199 1 94.25 75 GLY B CA 1
ATOM 1878 C C . GLY B 1 75 ? 3.229 -9.508 -4.527 1 94.25 75 GLY B C 1
ATOM 1879 O O . GLY B 1 75 ? 3.516 -10.633 -4.109 1 94.25 75 GLY B O 1
ATOM 1880 N N . LEU B 1 76 ? 4.012 -8.805 -5.25 1 95.31 76 LEU B N 1
ATOM 1881 C CA . LEU B 1 76 ? 5.328 -9.297 -5.629 1 95.31 76 LEU B CA 1
ATOM 1882 C C . LEU B 1 76 ? 6.223 -9.453 -4.402 1 95.31 76 LEU B C 1
ATOM 1884 O O . LEU B 1 76 ? 6.984 -10.422 -4.301 1 95.31 76 LEU B O 1
ATOM 1888 N N . SER B 1 77 ? 6.109 -8.469 -3.521 1 93.38 77 SER B N 1
ATOM 1889 C CA . SER B 1 77 ? 6.871 -8.562 -2.281 1 93.38 77 SER B CA 1
ATOM 1890 C C . SER B 1 77 ? 6.508 -9.82 -1.504 1 93.38 77 SER B C 1
ATOM 1892 O O . SER B 1 77 ? 7.387 -10.516 -0.989 1 93.38 77 SER B O 1
ATOM 1894 N N . PHE B 1 78 ? 5.273 -10.125 -1.466 1 90.56 78 PHE B N 1
ATOM 1895 C CA . PHE B 1 78 ? 4.824 -11.32 -0.763 1 90.56 78 PHE B CA 1
ATOM 1896 C C . PHE B 1 78 ? 5.375 -12.578 -1.425 1 90.56 78 PHE B C 1
ATOM 1898 O O . PHE B 1 78 ? 5.824 -13.5 -0.74 1 90.56 78 PHE B O 1
ATOM 1905 N N . CYS B 1 79 ? 5.277 -12.602 -2.695 1 93.5 79 CYS B N 1
ATOM 1906 C CA . CYS B 1 79 ? 5.801 -13.758 -3.412 1 93.5 79 CYS B CA 1
ATOM 1907 C C . CYS B 1 79 ? 7.285 -13.953 -3.125 1 93.5 79 CYS B C 1
ATOM 1909 O O . CYS B 1 79 ? 7.723 -15.07 -2.824 1 93.5 79 CYS B O 1
ATOM 1911 N N . TRP B 1 80 ? 8.023 -12.859 -3.164 1 93.5 80 TRP B N 1
ATOM 1912 C CA . TRP B 1 80 ? 9.453 -12.922 -2.898 1 93.5 80 TRP B CA 1
ATOM 1913 C C . TRP B 1 80 ? 9.727 -13.43 -1.486 1 93.5 80 TRP B C 1
ATOM 1915 O O . TRP B 1 80 ? 10.508 -14.359 -1.295 1 93.5 80 TRP B O 1
ATOM 1925 N N . GLU B 1 81 ? 9.031 -12.898 -0.539 1 88.62 81 GLU B N 1
ATOM 1926 C CA . GLU B 1 81 ? 9.234 -13.266 0.859 1 88.62 81 GLU B CA 1
ATOM 1927 C C . GLU B 1 81 ? 8.789 -14.703 1.119 1 88.62 81 GLU B C 1
ATOM 1929 O O . GLU B 1 81 ? 9.352 -15.391 1.977 1 88.62 81 GLU B O 1
ATOM 1934 N N . GLY B 1 82 ? 7.82 -15.117 0.308 1 87.94 82 GLY B N 1
ATOM 1935 C CA . GLY B 1 82 ? 7.301 -16.469 0.453 1 87.94 82 GLY B CA 1
ATOM 1936 C C . GLY B 1 82 ? 8.18 -17.516 -0.194 1 87.94 82 GLY B C 1
ATOM 1937 O O . GLY B 1 82 ? 7.93 -18.719 -0.051 1 87.94 82 GLY B O 1
ATOM 1938 N N . GLY B 1 83 ? 9.18 -17.078 -0.958 1 91.81 83 GLY B N 1
ATOM 1939 C CA . GLY B 1 83 ? 10.133 -18 -1.563 1 91.81 83 GLY B CA 1
ATOM 1940 C C . GLY B 1 83 ? 9.727 -18.438 -2.955 1 91.81 83 GLY B C 1
ATOM 1941 O O . GLY B 1 83 ? 10.344 -19.344 -3.529 1 91.81 83 GLY B O 1
ATOM 1942 N N . PHE B 1 84 ? 8.672 -17.875 -3.443 1 92.56 84 PHE B N 1
ATOM 1943 C CA . PHE B 1 84 ? 8.305 -18.188 -4.82 1 92.56 84 PHE B CA 1
ATOM 1944 C C . PHE B 1 84 ? 9.281 -17.531 -5.797 1 92.56 84 PHE B C 1
ATOM 1946 O O . PHE B 1 84 ? 9.602 -16.344 -5.672 1 92.56 84 PHE B O 1
ATOM 1953 N N . ARG B 1 85 ? 9.742 -18.375 -6.738 1 96.81 85 ARG B N 1
ATOM 1954 C CA . ARG B 1 85 ? 10.789 -17.844 -7.605 1 96.81 85 ARG B CA 1
ATOM 1955 C C . ARG B 1 85 ? 10.383 -17.953 -9.07 1 96.81 85 ARG B C 1
ATOM 1957 O O . ARG B 1 85 ? 11.125 -17.516 -9.961 1 96.81 85 ARG B O 1
ATOM 1964 N N . LYS B 1 86 ? 9.312 -18.547 -9.336 1 96.88 86 LYS B N 1
ATOM 1965 C CA . LYS B 1 86 ? 8.648 -18.516 -10.641 1 96.88 86 LYS B CA 1
ATOM 1966 C C . LYS B 1 86 ? 7.207 -18.031 -10.508 1 96.88 86 LYS B C 1
ATOM 1968 O O . LYS B 1 86 ? 6.344 -18.781 -10.031 1 96.88 86 LYS B O 1
ATOM 1973 N N . VAL B 1 87 ? 6.953 -16.797 -10.961 1 95.62 87 VAL B N 1
ATOM 1974 C CA . VAL B 1 87 ? 5.672 -16.156 -10.688 1 95.62 87 VAL B CA 1
ATOM 1975 C C . VAL B 1 87 ? 5.094 -15.586 -11.977 1 95.62 87 VAL B C 1
ATOM 1977 O O . VAL B 1 87 ? 5.781 -14.852 -12.695 1 95.62 87 VAL B O 1
ATOM 1980 N N . SER B 1 88 ? 3.926 -16 -12.312 1 95 88 SER B N 1
ATOM 1981 C CA . SER B 1 88 ? 3.123 -15.32 -13.328 1 95 88 SER B CA 1
ATOM 1982 C C . SER B 1 88 ? 2.184 -14.297 -12.695 1 95 88 SER B C 1
ATOM 1984 O O . SER B 1 88 ? 1.202 -14.672 -12.047 1 95 88 SER B O 1
ATOM 1986 N N . CYS B 1 89 ? 2.449 -13.023 -12.883 1 94.94 89 CYS B N 1
ATOM 1987 C CA . CYS B 1 89 ? 1.656 -11.953 -12.289 1 94.94 89 CYS B CA 1
ATOM 1988 C C . CYS B 1 89 ? 0.694 -11.352 -13.305 1 94.94 89 CYS B C 1
ATOM 1990 O O . CYS B 1 89 ? 1.109 -10.945 -14.391 1 94.94 89 CYS B O 1
ATOM 1992 N N . GLU B 1 90 ? -0.548 -11.312 -12.906 1 93.75 90 GLU B N 1
ATOM 1993 C CA . GLU B 1 90 ? -1.579 -10.766 -13.781 1 93.75 90 GLU B CA 1
ATOM 1994 C C . GLU B 1 90 ? -2.346 -9.641 -13.094 1 93.75 90 GLU B C 1
ATOM 1996 O O . GLU B 1 90 ? -2.668 -9.734 -11.906 1 93.75 90 GLU B O 1
ATOM 2001 N N . CYS B 1 91 ? -2.58 -8.57 -13.789 1 92.31 91 CYS B N 1
ATOM 2002 C CA . CYS B 1 91 ? -3.439 -7.484 -13.336 1 92.31 91 CYS B CA 1
ATOM 2003 C C . CYS B 1 91 ? -4.242 -6.906 -14.492 1 92.31 91 CYS B C 1
ATOM 2005 O O . CYS B 1 91 ? -3.938 -7.164 -15.656 1 92.31 91 CYS B O 1
ATOM 2007 N N . ASP B 1 92 ? -5.281 -6.148 -14.18 1 89.5 92 ASP B N 1
ATOM 2008 C CA . ASP B 1 92 ? -6.148 -5.656 -15.242 1 89.5 92 ASP B CA 1
ATOM 2009 C C . ASP B 1 92 ? -5.855 -4.191 -15.555 1 89.5 92 ASP B C 1
ATOM 2011 O O . ASP B 1 92 ? -6.734 -3.463 -16.016 1 89.5 92 ASP B O 1
ATOM 2015 N N . CYS B 1 93 ? -4.719 -3.77 -15.258 1 90.81 93 CYS B N 1
ATOM 2016 C CA . CYS B 1 93 ? -4.301 -2.398 -15.531 1 90.81 93 CYS B CA 1
ATOM 2017 C C . CYS B 1 93 ? -3.207 -2.361 -16.594 1 90.81 93 CYS B C 1
ATOM 2019 O O . CYS B 1 93 ? -2.023 -2.494 -16.281 1 90.81 93 CYS B O 1
ATOM 2021 N N . LEU B 1 94 ? -3.645 -2.018 -17.828 1 90.25 94 LEU B N 1
ATOM 2022 C CA . LEU B 1 94 ? -2.717 -1.992 -18.953 1 90.25 94 LEU B CA 1
ATOM 2023 C C . LEU B 1 94 ? -1.616 -0.96 -18.719 1 90.25 94 LEU B C 1
ATOM 2025 O O . LEU B 1 94 ? -0.453 -1.205 -19.047 1 90.25 94 LEU B O 1
ATOM 2029 N N . GLY B 1 95 ? -1.969 0.182 -18.234 1 88.44 95 GLY B N 1
ATOM 2030 C CA . GLY B 1 95 ? -0.994 1.221 -17.938 1 88.44 95 GLY B CA 1
ATOM 2031 C C . GLY B 1 95 ? 0.109 0.759 -17 1 88.44 95 GLY B C 1
ATOM 2032 O O . GLY B 1 95 ? 1.281 1.077 -17.219 1 88.44 95 GLY B O 1
ATOM 2033 N N . ALA B 1 96 ? -0.262 -0.002 -16.016 1 90.19 96 ALA B N 1
ATOM 2034 C CA . ALA B 1 96 ? 0.726 -0.531 -15.078 1 90.19 96 ALA B CA 1
ATOM 2035 C C . ALA B 1 96 ? 1.621 -1.566 -15.75 1 90.19 96 ALA B C 1
ATOM 2037 O O . ALA B 1 96 ? 2.844 -1.535 -15.594 1 90.19 96 ALA B O 1
ATOM 2038 N N . VAL B 1 97 ? 1.045 -2.43 -16.531 1 92.19 97 VAL B N 1
ATOM 2039 C CA . VAL B 1 97 ? 1.78 -3.514 -17.172 1 92.19 97 VAL B CA 1
ATOM 2040 C C . VAL B 1 97 ? 2.809 -2.934 -18.141 1 92.19 97 VAL B C 1
ATOM 2042 O O . VAL B 1 97 ? 3.953 -3.387 -18.188 1 92.19 97 VAL B O 1
ATOM 2045 N N . LYS B 1 98 ? 2.451 -1.971 -18.844 1 89.69 98 LYS B N 1
ATOM 2046 C CA . LYS B 1 98 ? 3.316 -1.373 -19.844 1 89.69 98 LYS B CA 1
ATOM 2047 C C . LYS B 1 98 ? 4.559 -0.751 -19.219 1 89.69 98 LYS B C 1
ATOM 2049 O O . LYS B 1 98 ? 5.625 -0.715 -19.828 1 89.69 98 LYS B O 1
ATOM 2054 N N . LEU B 1 99 ? 4.371 -0.341 -18.047 1 89 99 LEU B N 1
ATOM 2055 C CA . LEU B 1 99 ? 5.492 0.279 -17.359 1 89 99 LEU B CA 1
ATOM 2056 C C . LEU B 1 99 ? 6.605 -0.736 -17.094 1 89 99 LEU B C 1
ATOM 2058 O O . LEU B 1 99 ? 7.766 -0.36 -16.922 1 89 99 LEU B O 1
ATOM 2062 N N . PHE B 1 100 ? 6.27 -2.004 -17.109 1 89 100 PHE B N 1
ATOM 2063 C CA . PHE B 1 100 ? 7.25 -2.998 -16.688 1 89 100 PHE B CA 1
ATOM 2064 C C . PHE B 1 100 ? 7.59 -3.938 -17.844 1 89 100 PHE B C 1
ATOM 2066 O O . PHE B 1 100 ? 8.438 -4.82 -17.703 1 89 100 PHE B O 1
ATOM 2073 N N . GLN B 1 101 ? 6.887 -3.902 -18.797 1 79.94 101 GLN B N 1
ATOM 2074 C CA . GLN B 1 101 ? 7.215 -4.695 -19.969 1 79.94 101 GLN B CA 1
ATOM 2075 C C . GLN B 1 101 ? 8.289 -4.012 -20.812 1 79.94 101 GLN B C 1
ATOM 2077 O O . GLN B 1 101 ? 9.109 -4.68 -21.453 1 79.94 101 GLN B O 1
ATOM 2082 N N . ASP B 1 102 ? 8.164 -2.666 -20.688 1 68.5 102 ASP B N 1
ATOM 2083 C CA . ASP B 1 102 ? 9.156 -1.904 -21.438 1 68.5 102 ASP B CA 1
ATOM 2084 C C . ASP B 1 102 ? 10.414 -1.671 -20.594 1 68.5 102 ASP B C 1
ATOM 2086 O O . ASP B 1 102 ? 10.352 -1.686 -19.359 1 68.5 102 ASP B O 1
ATOM 2090 N N . ARG B 1 103 ? 11.547 -1.685 -21.156 1 64.75 103 ARG B N 1
ATOM 2091 C CA . ARG B 1 103 ? 12.781 -1.336 -20.469 1 64.75 103 ARG B CA 1
ATOM 2092 C C . ARG B 1 103 ? 12.656 0.015 -19.766 1 64.75 103 ARG B C 1
ATOM 2094 O O . ARG B 1 103 ? 12.023 0.932 -20.297 1 64.75 103 ARG B O 1
ATOM 2101 N N . PRO B 1 104 ? 13.031 -0.073 -18.469 1 62.75 104 PRO B N 1
ATOM 2102 C CA . PRO B 1 104 ? 13.039 1.224 -17.781 1 62.75 104 PRO B CA 1
ATOM 2103 C C . PRO B 1 104 ? 13.703 2.32 -18.609 1 62.75 104 PRO B C 1
ATOM 2105 O O . PRO B 1 104 ? 14.703 2.066 -19.297 1 62.75 104 PRO B O 1
ATOM 2108 N N . THR B 1 105 ? 12.938 3.264 -18.859 1 62.84 105 THR B N 1
ATOM 2109 C CA . THR B 1 105 ? 13.562 4.371 -19.562 1 62.84 105 THR B CA 1
ATOM 2110 C C . THR B 1 105 ? 14.07 5.422 -18.578 1 62.84 105 THR B C 1
ATOM 2112 O O . THR B 1 105 ? 13.641 5.465 -17.438 1 62.84 105 THR B O 1
ATOM 2115 N N . ASP B 1 106 ? 15.062 6.137 -19.016 1 59.62 106 ASP B N 1
ATOM 2116 C CA . ASP B 1 106 ? 15.625 7.238 -18.234 1 59.62 106 ASP B CA 1
ATOM 2117 C C . ASP B 1 106 ? 14.539 8.227 -17.812 1 59.62 106 ASP B C 1
ATOM 2119 O O . ASP B 1 106 ? 14.711 8.969 -16.844 1 59.62 106 ASP B O 1
ATOM 2123 N N . LYS B 1 107 ? 13.398 8.078 -18.531 1 66.44 107 LYS B N 1
ATOM 2124 C CA . LYS B 1 107 ? 12.383 9.086 -18.266 1 66.44 107 LYS B CA 1
ATOM 2125 C C . LYS B 1 107 ? 11.422 8.633 -17.172 1 66.44 107 LYS B C 1
ATOM 2127 O O . LYS B 1 107 ? 10.555 9.391 -16.734 1 66.44 107 LYS B O 1
ATOM 2132 N N . ASP B 1 108 ? 11.609 7.449 -16.719 1 71.19 108 ASP B N 1
ATOM 2133 C CA . ASP B 1 108 ? 10.727 6.934 -15.672 1 71.19 108 ASP B CA 1
ATOM 2134 C C . ASP B 1 108 ? 10.773 7.812 -14.422 1 71.19 108 ASP B C 1
ATOM 2136 O O . ASP B 1 108 ? 9.789 7.918 -13.688 1 71.19 108 ASP B O 1
ATOM 2140 N N . TYR B 1 109 ? 11.914 8.477 -14.406 1 71.5 109 TYR B N 1
ATOM 2141 C CA . TYR B 1 109 ? 12.086 9.305 -13.219 1 71.5 109 TYR B CA 1
ATOM 2142 C C . TYR B 1 109 ? 11.148 10.508 -13.258 1 71.5 109 TYR B C 1
ATOM 2144 O O . TYR B 1 109 ? 10.906 11.141 -12.227 1 71.5 109 TYR B O 1
ATOM 2152 N N . LEU B 1 110 ? 10.578 10.727 -14.406 1 75 110 LEU B N 1
ATOM 2153 C CA . LEU B 1 110 ? 9.672 11.859 -14.539 1 75 110 LEU B CA 1
ATOM 2154 C C . LEU B 1 110 ? 8.234 11.438 -14.258 1 75 110 LEU B C 1
ATOM 2156 O O . LEU B 1 110 ? 7.344 12.281 -14.125 1 75 110 LEU B O 1
ATOM 2160 N N . HIS B 1 111 ? 8.102 10.188 -14.086 1 85.38 111 HIS B N 1
ATOM 2161 C CA . HIS B 1 111 ? 6.75 9.703 -13.836 1 85.38 111 HIS B CA 1
ATOM 2162 C C . HIS B 1 111 ? 6.277 10.086 -12.438 1 85.38 111 HIS B C 1
ATOM 2164 O O . HIS B 1 111 ? 7.047 10.031 -11.477 1 85.38 111 HIS B O 1
ATOM 2170 N N . LYS B 1 112 ? 5 10.492 -12.328 1 87.06 112 LYS B N 1
ATOM 2171 C CA . LYS B 1 112 ? 4.445 10.961 -11.062 1 87.06 112 LYS B CA 1
ATOM 2172 C C . LYS B 1 112 ? 4.516 9.875 -9.992 1 87.06 112 LYS B C 1
ATOM 2174 O O . LYS B 1 112 ? 4.547 10.172 -8.797 1 87.06 112 LYS B O 1
ATOM 2179 N N . HIS B 1 113 ? 4.492 8.625 -10.43 1 91 113 HIS B N 1
ATOM 2180 C CA . HIS B 1 113 ? 4.543 7.512 -9.484 1 91 113 HIS B CA 1
ATOM 2181 C C . HIS B 1 113 ? 5.895 6.812 -9.531 1 91 113 HIS B C 1
ATOM 2183 O O . HIS B 1 113 ? 5.977 5.594 -9.359 1 91 113 HIS B O 1
ATOM 2189 N N . TYR B 1 114 ? 6.91 7.57 -9.711 1 88.88 114 TYR B N 1
ATOM 2190 C CA . TYR B 1 114 ? 8.242 7.012 -9.906 1 88.88 114 TYR B CA 1
ATOM 2191 C C . TYR B 1 114 ? 8.672 6.176 -8.711 1 88.88 114 TYR B C 1
ATOM 2193 O O . TYR B 1 114 ? 9.312 5.137 -8.867 1 88.88 114 TYR B O 1
ATOM 2201 N N . ASP B 1 115 ? 8.375 6.562 -7.547 1 87.75 115 ASP B N 1
ATOM 2202 C CA . ASP B 1 115 ? 8.828 5.871 -6.344 1 87.75 115 ASP B CA 1
ATOM 2203 C C . ASP B 1 115 ? 8.328 4.43 -6.316 1 87.75 115 ASP B C 1
ATOM 2205 O O . ASP B 1 115 ? 9.109 3.502 -6.09 1 87.75 115 ASP B O 1
ATOM 2209 N N . VAL B 1 116 ? 7.055 4.246 -6.602 1 91.94 116 VAL B N 1
ATOM 2210 C CA . VAL B 1 116 ? 6.488 2.9 -6.57 1 91.94 116 VAL B CA 1
ATOM 2211 C C . VAL B 1 116 ? 6.934 2.123 -7.805 1 91.94 116 VAL B C 1
ATOM 2213 O O . VAL B 1 116 ? 7.16 0.912 -7.738 1 91.94 116 VAL B O 1
ATOM 2216 N N . ILE B 1 117 ? 7.043 2.826 -8.938 1 92.44 117 ILE B N 1
ATOM 2217 C CA . ILE B 1 117 ? 7.52 2.184 -10.156 1 92.44 117 ILE B CA 1
ATOM 2218 C C . ILE B 1 117 ? 8.914 1.61 -9.93 1 92.44 117 ILE B C 1
ATOM 2220 O O . ILE B 1 117 ? 9.18 0.453 -10.258 1 92.44 117 ILE B O 1
ATOM 2224 N N . ARG B 1 118 ? 9.695 2.352 -9.344 1 90.25 118 ARG B N 1
ATOM 2225 C CA . ARG B 1 118 ? 11.062 1.918 -9.086 1 90.25 118 ARG B CA 1
ATOM 2226 C C . ARG B 1 118 ? 11.094 0.743 -8.109 1 90.25 118 ARG B C 1
ATOM 2228 O O . ARG B 1 118 ? 11.93 -0.152 -8.234 1 90.25 118 ARG B O 1
ATOM 2235 N N . ARG B 1 119 ? 10.273 0.762 -7.16 1 90.94 119 ARG B N 1
ATOM 2236 C CA . ARG B 1 119 ? 10.195 -0.347 -6.215 1 90.94 119 ARG B CA 1
ATOM 2237 C C . ARG B 1 119 ? 9.828 -1.646 -6.922 1 90.94 119 ARG B C 1
ATOM 2239 O O . ARG B 1 119 ? 10.461 -2.68 -6.703 1 90.94 119 ARG B O 1
ATOM 2246 N N . VAL B 1 120 ? 8.844 -1.58 -7.746 1 94.06 120 VAL B N 1
ATOM 2247 C CA . VAL B 1 120 ? 8.414 -2.764 -8.484 1 94.06 120 VAL B CA 1
ATOM 2248 C C . VAL B 1 120 ? 9.539 -3.234 -9.406 1 94.06 120 VAL B C 1
ATOM 2250 O O . VAL B 1 120 ? 9.805 -4.434 -9.5 1 94.06 120 VAL B O 1
ATOM 2253 N N . GLN B 1 121 ? 10.188 -2.293 -10.047 1 92.25 121 GLN B N 1
ATOM 2254 C CA . GLN B 1 121 ? 11.297 -2.641 -10.93 1 92.25 121 GLN B CA 1
ATOM 2255 C C . GLN B 1 121 ? 12.406 -3.346 -10.164 1 92.25 121 GLN B C 1
ATOM 2257 O O . GLN B 1 121 ? 12.992 -4.312 -10.656 1 92.25 121 GLN B O 1
ATOM 2262 N N . ARG B 1 122 ? 12.656 -2.875 -9.016 1 91.69 122 ARG B N 1
ATOM 2263 C CA . ARG B 1 122 ? 13.688 -3.504 -8.195 1 91.69 122 ARG B CA 1
ATOM 2264 C C . ARG B 1 122 ? 13.281 -4.918 -7.797 1 91.69 122 ARG B C 1
ATOM 2266 O O . ARG B 1 122 ? 14.125 -5.82 -7.75 1 91.69 122 ARG B O 1
ATOM 2273 N N . LEU B 1 123 ? 12.047 -5.066 -7.48 1 93.81 123 LEU B N 1
ATOM 2274 C CA . LEU B 1 123 ? 11.562 -6.402 -7.156 1 93.81 123 LEU B CA 1
ATOM 2275 C C . LEU B 1 123 ? 11.711 -7.34 -8.344 1 93.81 123 LEU B C 1
ATOM 2277 O O . LEU B 1 123 ? 12.188 -8.469 -8.195 1 93.81 123 LEU B O 1
ATOM 2281 N N . LEU B 1 124 ? 11.344 -6.844 -9.508 1 94.31 124 LEU B N 1
ATOM 2282 C CA . LEU B 1 124 ? 11.367 -7.656 -10.719 1 94.31 124 LEU B CA 1
ATOM 2283 C C . LEU B 1 124 ? 12.797 -8.023 -11.102 1 94.31 124 LEU B C 1
ATOM 2285 O O . LEU B 1 124 ? 13.016 -9.016 -11.812 1 94.31 124 LEU B O 1
ATOM 2289 N N . ALA B 1 125 ? 13.734 -7.273 -10.633 1 93.81 125 ALA B N 1
ATOM 2290 C CA . ALA B 1 125 ? 15.133 -7.465 -11.008 1 93.81 125 ALA B CA 1
ATOM 2291 C C . ALA B 1 125 ? 15.812 -8.477 -10.086 1 93.81 125 ALA B C 1
ATOM 2293 O O . ALA B 1 125 ? 16.969 -8.844 -10.305 1 93.81 125 ALA B O 1
ATOM 2294 N N . ARG B 1 126 ? 15.109 -8.906 -9.094 1 95.75 126 ARG B N 1
ATOM 2295 C CA . ARG B 1 126 ? 15.695 -9.883 -8.188 1 95.75 126 ARG B CA 1
ATOM 2296 C C . ARG B 1 126 ? 15.914 -11.219 -8.883 1 95.75 126 ARG B C 1
ATOM 2298 O O . ARG B 1 126 ? 15.625 -11.359 -10.07 1 95.75 126 ARG B O 1
ATOM 2305 N N . ASP B 1 127 ? 16.516 -12.211 -8.039 1 97.12 127 ASP B N 1
ATOM 2306 C CA . ASP B 1 127 ? 16.891 -13.5 -8.625 1 97.12 127 ASP B CA 1
ATOM 2307 C C . ASP B 1 127 ? 15.688 -14.438 -8.688 1 97.12 127 ASP B C 1
ATOM 2309 O O . ASP B 1 127 ? 15.648 -15.453 -7.98 1 97.12 127 ASP B O 1
ATOM 2313 N N . TRP B 1 128 ? 14.75 -14.109 -9.508 1 97.25 128 TRP B N 1
ATOM 2314 C CA . TRP B 1 128 ? 13.57 -14.906 -9.805 1 97.25 128 TRP B CA 1
ATOM 2315 C C . TRP B 1 128 ? 13.039 -14.602 -11.203 1 97.25 128 TRP B C 1
ATOM 2317 O O . TRP B 1 128 ? 13.594 -13.758 -11.914 1 97.25 128 TRP B O 1
ATOM 2327 N N . VAL B 1 129 ? 12.156 -15.406 -11.672 1 96.44 129 VAL B N 1
ATOM 2328 C CA . VAL B 1 129 ? 11.531 -15.203 -12.977 1 96.44 12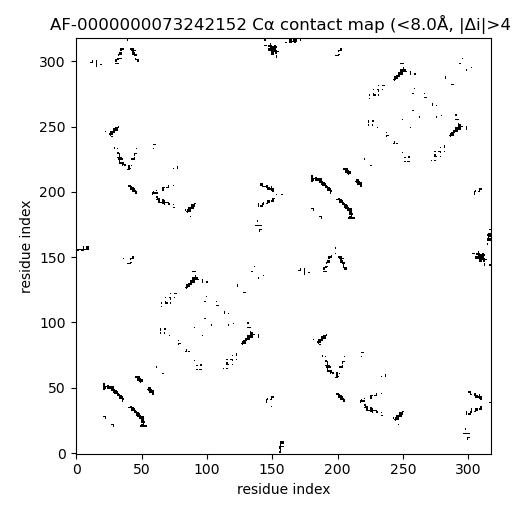9 VAL B CA 1
ATOM 2329 C C . VAL B 1 129 ? 10.07 -14.781 -12.789 1 96.44 129 VAL B C 1
ATOM 2331 O O . VAL B 1 129 ? 9.266 -15.539 -12.242 1 96.44 129 VAL B O 1
ATOM 2334 N N . VAL B 1 130 ? 9.781 -13.547 -13.195 1 96.06 130 VAL B N 1
ATOM 2335 C CA . VAL B 1 130 ? 8.43 -13.008 -13.07 1 96.06 130 VAL B CA 1
ATOM 2336 C C . VAL B 1 130 ? 7.941 -12.523 -14.438 1 96.06 130 VAL B C 1
ATOM 2338 O O . VAL B 1 130 ? 8.656 -11.797 -15.133 1 96.06 130 VAL B O 1
ATOM 2341 N N . TYR B 1 131 ? 6.816 -12.961 -14.82 1 93.69 131 TYR B N 1
ATOM 2342 C CA . TYR B 1 131 ? 6.125 -12.406 -15.977 1 93.69 131 TYR B CA 1
ATOM 2343 C C . TYR B 1 131 ? 4.926 -11.57 -15.555 1 93.69 131 TYR B C 1
ATOM 2345 O O . TYR B 1 131 ? 4.062 -12.047 -14.805 1 93.69 131 TYR B O 1
ATOM 2353 N N . VAL B 1 132 ? 4.883 -10.359 -15.938 1 94 132 VAL B N 1
ATOM 2354 C CA . VAL B 1 132 ? 3.754 -9.477 -15.656 1 94 132 VAL B CA 1
ATOM 2355 C C . VAL B 1 132 ? 2.902 -9.32 -16.906 1 94 132 VAL B C 1
ATOM 2357 O O . VAL B 1 132 ? 3.408 -8.922 -17.969 1 94 132 VAL B O 1
ATOM 2360 N N . SER B 1 133 ? 1.64 -9.609 -16.812 1 93.38 133 SER B N 1
ATOM 2361 C CA . SER B 1 133 ? 0.77 -9.539 -17.984 1 93.38 133 SER B CA 1
ATOM 2362 C C . SER B 1 133 ? -0.552 -8.859 -17.641 1 93.38 133 SER B C 1
ATOM 2364 O O . SER B 1 133 ? -0.958 -8.812 -16.484 1 93.38 133 SER B O 1
ATOM 2366 N N . HIS B 1 134 ? -1.131 -8.336 -18.719 1 93.5 134 HIS B N 1
ATOM 2367 C CA . HIS B 1 134 ? -2.436 -7.699 -18.609 1 93.5 134 HIS B CA 1
ATOM 2368 C C . HIS B 1 134 ? -3.561 -8.68 -18.922 1 93.5 134 HIS B C 1
ATOM 2370 O O . HIS B 1 134 ? -3.471 -9.445 -19.891 1 93.5 134 HIS B O 1
ATOM 2376 N N . ILE B 1 135 ? -4.523 -8.641 -18.031 1 90 135 ILE B N 1
ATOM 2377 C CA . ILE B 1 135 ? -5.719 -9.438 -18.312 1 90 135 ILE B CA 1
ATOM 2378 C C . ILE B 1 135 ? -6.961 -8.555 -18.203 1 90 135 ILE B C 1
ATOM 2380 O O . ILE B 1 135 ? -6.953 -7.547 -17.5 1 90 135 ILE B O 1
ATOM 2384 N N . PRO B 1 136 ? -7.992 -8.953 -19 1 87.69 136 PRO B N 1
ATOM 2385 C CA . PRO B 1 136 ? -9.227 -8.18 -18.891 1 87.69 136 PRO B CA 1
ATOM 2386 C C . PRO B 1 136 ? -9.828 -8.227 -17.484 1 87.69 136 PRO B C 1
ATOM 2388 O O . PRO B 1 136 ? -9.672 -9.227 -16.781 1 87.69 136 PRO B O 1
ATOM 2391 N N . ARG B 1 137 ? -10.531 -7.164 -17.188 1 83.12 137 ARG B N 1
ATOM 2392 C CA . ARG B 1 137 ? -11.133 -7.016 -15.867 1 83.12 137 ARG B CA 1
ATOM 2393 C C . ARG B 1 137 ? -12.031 -8.203 -15.539 1 83.12 137 ARG B C 1
ATOM 2395 O O . ARG B 1 137 ? -12.102 -8.633 -14.391 1 83.12 137 ARG B O 1
ATOM 2402 N N . GLU B 1 138 ? -12.656 -8.734 -16.562 1 79.25 138 GLU B N 1
ATOM 2403 C CA . GLU B 1 138 ? -13.609 -9.836 -16.375 1 79.25 138 GLU B CA 1
ATOM 2404 C C . GLU B 1 138 ? -12.906 -11.094 -15.883 1 79.25 138 GLU B C 1
ATOM 2406 O O . GLU B 1 138 ? -13.508 -11.906 -15.18 1 79.25 138 GLU B O 1
ATOM 2411 N N . ILE B 1 139 ? -11.656 -11.18 -16.203 1 77.62 139 ILE B N 1
ATOM 2412 C CA . ILE B 1 139 ? -10.883 -12.352 -15.82 1 77.62 139 ILE B CA 1
ATOM 2413 C C . ILE B 1 139 ? -10.258 -12.133 -14.445 1 77.62 139 ILE B C 1
ATOM 2415 O O . ILE B 1 139 ? -10.062 -13.078 -13.68 1 77.62 139 ILE B O 1
ATOM 2419 N N . ASN B 1 140 ? -9.961 -10.867 -14.039 1 78.69 140 ASN B N 1
ATOM 2420 C CA . ASN B 1 140 ? -9.312 -10.523 -12.781 1 78.69 140 ASN B CA 1
ATOM 2421 C C . ASN B 1 140 ? -10.32 -10.336 -11.648 1 78.69 140 ASN B C 1
ATOM 2423 O O . ASN B 1 140 ? -10.102 -9.547 -10.734 1 78.69 140 ASN B O 1
ATOM 2427 N N . SER B 1 141 ? -11.32 -10.938 -11.742 1 72.06 141 SER B N 1
ATOM 2428 C CA . SER B 1 141 ? -12.508 -10.68 -10.93 1 72.06 141 SER B CA 1
ATOM 2429 C C . SER B 1 141 ? -12.211 -10.844 -9.445 1 72.06 141 SER B C 1
ATOM 2431 O O . SER B 1 141 ? -12.664 -10.047 -8.617 1 72.06 141 SER B O 1
ATOM 2433 N N . VAL B 1 142 ? -11.422 -11.875 -9.141 1 67.44 142 VAL B N 1
ATOM 2434 C CA . VAL B 1 142 ? -11.188 -12.141 -7.723 1 67.44 142 VAL B CA 1
ATOM 2435 C C . VAL B 1 142 ? -10.406 -10.984 -7.102 1 67.44 142 VAL B C 1
ATOM 2437 O O . VAL B 1 142 ? -10.812 -10.422 -6.082 1 67.44 142 VAL B O 1
ATOM 2440 N N . ALA B 1 143 ? -9.312 -10.57 -7.746 1 71.25 143 ALA B N 1
ATOM 2441 C CA . ALA B 1 143 ? -8.508 -9.453 -7.242 1 71.25 143 ALA B CA 1
ATOM 2442 C C . ALA B 1 143 ? -9.312 -8.156 -7.246 1 71.25 143 ALA B C 1
ATOM 2444 O O . ALA B 1 143 ? -9.195 -7.344 -6.324 1 71.25 143 ALA B O 1
ATOM 2445 N N . HIS B 1 144 ? -10.062 -7.961 -8.281 1 67.88 144 HIS B N 1
ATOM 2446 C CA . HIS B 1 144 ? -10.898 -6.777 -8.391 1 67.88 144 HIS B CA 1
ATOM 2447 C C . HIS B 1 144 ? -11.898 -6.703 -7.234 1 67.88 144 HIS B C 1
ATOM 2449 O O . HIS B 1 144 ? -12.078 -5.645 -6.629 1 67.88 144 HIS B O 1
ATOM 2455 N N . THR B 1 145 ? -12.445 -7.859 -7.062 1 63.25 145 THR B N 1
ATOM 2456 C CA . THR B 1 145 ? -13.398 -7.945 -5.961 1 63.25 145 THR B CA 1
ATOM 2457 C C . THR B 1 145 ? -12.727 -7.602 -4.633 1 63.25 145 THR B C 1
ATOM 2459 O O . THR B 1 145 ? -13.258 -6.828 -3.84 1 63.25 145 THR B O 1
ATOM 2462 N N . LEU B 1 146 ? -11.555 -8.086 -4.496 1 61.38 146 LEU B N 1
ATOM 2463 C CA . LEU B 1 146 ? -10.805 -7.848 -3.27 1 61.38 146 LEU B CA 1
ATOM 2464 C C . LEU B 1 146 ? -10.453 -6.371 -3.127 1 61.38 146 LEU B C 1
ATOM 2466 O O . LEU B 1 146 ? -10.656 -5.781 -2.064 1 61.38 146 LEU B O 1
ATOM 2470 N N . ALA B 1 147 ? -9.961 -5.723 -4.133 1 65.81 147 ALA B N 1
ATOM 2471 C CA . ALA B 1 147 ? -9.586 -4.312 -4.137 1 65.81 147 ALA B CA 1
ATOM 2472 C C . ALA B 1 147 ? -10.805 -3.422 -3.887 1 65.81 147 ALA B C 1
ATOM 2474 O O . ALA B 1 147 ? -10.727 -2.461 -3.115 1 65.81 147 ALA B O 1
ATOM 2475 N N . SER B 1 148 ? -11.805 -3.654 -4.645 1 60.97 148 SER B N 1
ATOM 2476 C CA . SER B 1 148 ? -13.031 -2.873 -4.543 1 60.97 148 SER B CA 1
ATOM 2477 C C . SER B 1 148 ? -13.641 -2.98 -3.146 1 60.97 148 SER B C 1
ATOM 2479 O O . SER B 1 148 ? -14.188 -2.006 -2.625 1 60.97 148 SER B O 1
ATOM 2481 N N . TRP B 1 149 ? -13.461 -4.203 -2.678 1 54.84 149 TRP B N 1
ATOM 2482 C CA . TRP B 1 149 ? -13.914 -4.441 -1.309 1 54.84 149 TRP B CA 1
ATOM 2483 C C . TRP B 1 149 ? -13.172 -3.535 -0.329 1 54.84 149 TRP B C 1
ATOM 2485 O O . TRP B 1 149 ? -13.766 -3.051 0.642 1 54.84 149 TRP B O 1
ATOM 2495 N N . GLY B 1 150 ? -12.008 -3.258 -0.645 1 48.88 150 GLY B N 1
ATOM 2496 C CA . GLY B 1 150 ? -11.203 -2.348 0.155 1 48.88 150 GLY B CA 1
ATOM 2497 C C . GLY B 1 150 ? -11.75 -0.932 0.177 1 48.88 150 GLY B C 1
ATOM 2498 O O . GLY B 1 150 ? -11.625 -0.228 1.182 1 48.88 150 GLY B O 1
ATOM 2499 N N . VAL B 1 151 ? -12.469 -0.419 -0.974 1 48.34 151 VAL B N 1
ATOM 2500 C CA . VAL B 1 151 ? -12.867 0.978 -1.104 1 48.34 151 VAL B CA 1
ATOM 2501 C C . VAL B 1 151 ? -14.344 1.127 -0.761 1 48.34 151 VAL B C 1
ATOM 2503 O O . VAL B 1 151 ? -14.773 2.164 -0.248 1 48.34 151 VAL B O 1
ATOM 2506 N N . ARG B 1 152 ? -15.297 0.494 -1.341 1 47.78 152 ARG B N 1
ATOM 2507 C CA . ARG B 1 152 ? -16.734 0.734 -1.429 1 47.78 152 ARG B CA 1
ATOM 2508 C C . ARG B 1 152 ? -17.344 0.886 -0.042 1 47.78 152 ARG B C 1
ATOM 2510 O O . ARG B 1 152 ? -18.328 1.603 0.13 1 47.78 152 ARG B O 1
ATOM 2517 N N . ASN B 1 153 ? -16.969 0.318 0.932 1 39.06 153 ASN B N 1
ATOM 2518 C CA . ASN B 1 153 ? -17.875 0.441 2.068 1 39.06 153 ASN B CA 1
ATOM 2519 C C . ASN B 1 153 ? -17.906 1.866 2.613 1 39.06 153 ASN B C 1
ATOM 2521 O O . ASN B 1 153 ? -18.578 2.143 3.609 1 39.06 153 ASN B O 1
ATOM 2525 N N . LEU B 1 154 ? -17.031 2.68 2.121 1 34.38 154 LEU B N 1
ATOM 2526 C CA . LEU B 1 154 ? -17.078 3.998 2.746 1 34.38 154 LEU B CA 1
ATOM 2527 C C . LEU B 1 154 ? -18.25 4.812 2.211 1 34.38 154 LEU B C 1
ATOM 2529 O O . LEU B 1 154 ? -18.547 5.895 2.723 1 34.38 154 LEU B O 1
ATOM 2533 N N . GLY B 1 155 ? -18.719 4.527 1.015 1 33.03 155 GLY B N 1
ATOM 2534 C CA . GLY B 1 155 ? -19.516 5.598 0.434 1 33.03 155 GLY B CA 1
ATOM 2535 C C . GLY B 1 155 ? -20.547 6.168 1.397 1 33.03 155 GLY B C 1
ATOM 2536 O O . GLY B 1 155 ? -21.281 7.098 1.052 1 33.03 155 GLY B O 1
ATOM 2537 N N . SER B 1 156 ? -20.938 5.465 2.289 1 31.25 156 SER B N 1
ATOM 2538 C CA . SER B 1 156 ? -22.109 6.195 2.783 1 31.25 156 SER B CA 1
ATOM 2539 C C . SER B 1 156 ? -21.688 7.441 3.559 1 31.25 156 SER B C 1
ATOM 2541 O O . SER B 1 156 ? -22.469 8.383 3.709 1 31.25 156 SER B O 1
ATOM 2543 N N . ASN B 1 157 ? -20.719 7.238 4.578 1 29.62 157 ASN B N 1
ATOM 2544 C CA . ASN B 1 157 ? -20.828 8.211 5.664 1 29.62 157 ASN B CA 1
ATOM 2545 C C . ASN B 1 157 ? -19.859 9.367 5.48 1 29.62 157 ASN B C 1
ATOM 2547 O O . ASN B 1 157 ? -19.516 10.062 6.441 1 29.62 157 ASN B O 1
ATOM 2551 N N . VAL B 1 158 ? -19.219 9.328 4.312 1 24.88 158 VAL B N 1
ATOM 2552 C CA . VAL B 1 158 ? -18.188 10.359 4.465 1 24.88 158 VAL B CA 1
ATOM 2553 C C . VAL B 1 158 ? -18.828 11.742 4.453 1 24.88 158 VAL B C 1
ATOM 2555 O O . VAL B 1 158 ? -18.328 12.672 5.078 1 24.88 158 VAL B O 1
ATOM 2558 N N . PHE B 1 159 ? -19.25 12.117 3.096 1 24.14 159 PHE B N 1
ATOM 2559 C CA . PHE B 1 159 ? -19.594 13.531 2.973 1 24.14 159 PHE B CA 1
ATOM 2560 C C . PHE B 1 159 ? -20.938 13.82 3.611 1 24.14 159 PHE B C 1
ATOM 2562 O O . PHE B 1 159 ? -21.828 12.969 3.613 1 24.14 159 PHE B O 1
#

Nearest PDB structures (foldseek):
  4e19-assembly2_B  TM=5.726E-01  e=8.360E-05  Halobacterium salinarum NRC-1
  6voy-assembly1_C  TM=3.012E-01  e=6.540E-01  Saccharolobus solfataricus P2
  8qqu-assembly1_D  TM=4.005E-01  e=4.388E+00  Escherichia coli
  8qqs-assembly1_D  TM=3.451E-01  e=4.388E+00  Escherichia coli
  1xmz-assembly1_B  TM=2.951E-01  e=4.961E+00  Anemonia sulcata

Radius of gyration: 19.48 Å; Cα contacts (8 Å, |Δi|>4): 695; chains: 2; bounding box: 52×55×42 Å

Sequence (318 aa):
MVENSAYNAKRRLWVEQALWRPPEHPWVKLNTDGSWLSETSAMGMGGVIRDWASMWRAALPGDALRAELLALDEGLSFCWEGGFRKVSCECDCLGAVKLFQDRPTDKDYLHKHYDVIRRVQRLLARDWVVYVSHIPREINSVAHTLASWGVRNLGSNVFMVENSAYNAKRRLWVEQALWRPPEHPWVKLNTDGSWLSETSAMGMGGVIRDWASMWRAALPGDALRAELLALDEGLSFCWEGGFRKVSCECDCLGAVKLFQDRPTDKDYLHKHYDVIRRVQRLLARDWVVYVSHIPREINSVAHTLASWGVRNLGSNVF

InterPro domains:
  IPR002156 Ribonuclease H domain [PF13456] (31-149)
  IPR012337 Ribonuclease H-like superfamily [SSF53098] (26-153)
  IPR036397 Ribonuclease H superfamily [G3DSA:3.30.420.10] (27-152)
  IPR044730 Ribonuclease H-like domain, plant type [cd06222] (30-147)
  IPR053151 Ribonuclease H-like [PTHR47723] (19-150)

Foldseek 3Di:
DLAVQLVVQVVCVVVVVVVDQADDPPDKDKDKDKDADPVLRAIAIWMWIAHRVSPDIDIPDDDPLLLVLVVLLVVLVVCVVVPNFEEEAEDADPVNLVLAVDPDDPCLVVDPNSVSSVSSNVSCPDRGHYHYDHDHCVVVVSVVVRHCVRPPVPDDNND/DLVVQQVQQVVVVVVVVVPDAADDPPDKDKDKDKDADPVQRFIAIWMWIAHRVSPDIDIPDDDPLLLVLVVLLVVLVVCVVVPNFEEEAEDADPVNLVLAVDPDDPCLVVDPNSVSSVSSNVSCPDRGHYHYDHDHCVVVVSVVVRHVVRPPVPPRHHD

Secondary structure (DSSP, 8-state):
--HHHHHHHHHHHHHHHHHPPPPPTT-EEEEEEEEEETTTTEEEEEEEEEETTS--EEEPP--HHHHHHHHHHHHHHHHHHHT--EEEEEES-HHHHHHHHSPPPGGGGGSTTHHHHHHHHHHHTSSSEEEEEE--TTT-HHHHHHHHHHHTT--S---/--HHHHHHHHHHHHHHHHHPPPPPTT-EEEEEEEEEETTTTEEEEEEEEEETTS--EEEPP--HHHHHHHHHHHHHHHHHHHT--EEEEEES-HHHHHHHHS---GGGGGSTTHHHHHHHHHHHTSSSEEEEEE--TTT-HHHHHHHHHHHHTTTTT--

Organism: Cajanus cajan (NCBI:txid3821)

Solvent-accessible surface area (backbone atoms only — not comparable to full-atom values): 15888 Å² total; per-residue (Å²): 125,71,67,54,47,15,50,51,36,36,49,46,49,51,54,28,51,64,64,49,76,70,35,57,84,87,24,31,28,35,34,28,19,32,23,50,38,82,92,58,29,13,28,6,22,11,25,36,38,31,31,41,72,73,70,45,75,39,50,41,83,78,43,52,65,54,21,33,48,50,15,45,39,54,49,51,48,48,37,52,76,70,63,56,48,36,37,43,34,36,29,55,45,60,73,61,37,52,64,68,72,44,76,83,51,89,60,45,74,71,41,94,56,28,72,61,51,51,50,40,52,53,58,63,66,42,101,48,49,73,48,75,43,65,41,59,62,78,55,42,38,67,16,43,50,22,2,41,10,0,27,51,39,48,66,72,14,59,114,127,73,66,55,30,18,49,52,18,39,49,46,50,50,53,27,51,64,65,49,76,69,36,57,81,88,24,31,28,35,35,27,20,32,22,50,37,82,92,59,30,14,28,6,23,11,24,36,36,32,30,41,71,72,72,45,75,39,50,41,83,76,44,52,65,53,21,33,47,50,15,46,38,53,48,51,51,48,38,51,76,70,65,56,47,37,37,42,35,37,30,55,44,60,75,61,36,52,60,67,72,42,75,82,50,91,60,46,74,72,39,95,57,29,71,60,51,49,51,40,50,54,60,64,66,41,101,47,49,72,46,76,40,66,42,58,59,77,53,40,38,68,16,40,50,25,2,44,10,1,34,54,44,28,72,50,37,55,80

pLDDT: mean 77.27, std 19.59, range [24.14, 97.44]